Protein 2F68 (pdb70)

Sequence (300 aa):
HGSARDISSTNVTDLTVSPSKIEDGGKTTVKMTFDDKNGKIQNGDMIKVAWPTSGTVKIEGYSKTVPLTVKGEQVGQAVITPDGATITFNDKVEKLSDVSGFAEFEVQGRNLTQTNTSDDKVATITSGNKSTNVTVHKSSSVFYYKTGDMLPEDTTHVRWFLNINNEKSYVSKDITIKDQIQGGQQLDLSTLNINVTGTHSNYYSGQSAITDFEKAFPGSKITVDNTKNTIDVTIPQGYGSYNSFSINYKTKITNEQQKEFVNNSQAWYQEHGKEEVNGKSFNHTVHNINANAGIEGTVK

Foldseek 3Di:
DPAAAECQQQWWDDKDKPPQEEEAFGKIKIKIKTWQPRHQDAARYKWKKFKDCDDQKHKFFAFDKAFADDPNDTFWIWGIGGGIIMIHGHHVSNLFDGKIKMKMWMMTMHGPVQDDPVVSQWMWMDIRPDIDIHGYHGDPDDQWAKEWEADSHDQQKIKIKTKHGVVQFQFPFKKKKKKFWDPQWFWDQQFKKKAKDFPPGDTAHGPCRQVVVCVVQPPWHFDADRVRRMTITIHGSVRSHRMIMMIMTMIGGPHLPDFKTKMKMFIFTDGVVGDTGDGDIHIYIYTHIDIHMYMDGDSD

B-factor: mean 28.26, std 7.29, range [15.04, 54.8]

Secondary structure (DSSP, 8-state):
--SPEE-HHHHEEEEEEESSEE-TTEEEEEEEEEESSSS---TTEEEEEB---SSSEEEEE--EEEEEEETTEEEEEEEEETTEEEEEE-GGGTT-EEEEEEEEEEEEEEESS----SSTTEEEEEETTEEEEEEE------S-EEE----SS-SSEEEEEEEE-TT---BSS-EEEEEEE-TTEEE-GGG--EEEEETT-EEE-STTHHHHHHHHSTT-EEEEETTTTEEEEEE-HHHHTTEEEEEEEEEEES-TT-SEEEEEEEEEE-BBTBPPEEEEE--EEEEPPPEEEEEEEE--

Structure (mmCIF, N/CA/C/O backbone):
data_2F68
#
_entry.id   2F68
#
_cell.length_a   41.982
_cell.length_b   106.427
_cell.length_c   44.083
_cell.angle_alpha   90.00
_cell.angle_beta   116.44
_cell.angle_gamma   90.00
#
_symmetry.space_group_name_H-M   'P 1 21 1'
#
loop_
_entity.id
_entity.type
_entity.pdbx_description
1 polymer 'Collagen adhesin'
2 water water
#
loop_
_atom_site.group_PDB
_atom_site.id
_atom_site.type_symbol
_atom_site.label_atom_id
_atom_site.label_alt_id
_atom_site.label_comp_id
_atom_site.label_asym_id
_atom_site.label_entity_id
_atom_site.label_seq_id
_atom_site.pdbx_PDB_ins_code
_atom_site.Cartn_x
_atom_site.Cartn_y
_atom_site.Cartn_z
_atom_site.occupancy
_atom_site.B_iso_or_equiv
_atom_site.auth_seq_id
_atom_site.auth_comp_id
_atom_site.auth_asym_id
_atom_site.auth_atom_id
_atom_site.pdbx_PDB_model_num
ATOM 1 N N . HIS A 1 6 ? 11.667 14.561 23.138 1.00 49.79 27 HIS X N 1
ATOM 2 C CA . HIS A 1 6 ? 12.987 14.998 23.675 1.00 49.60 27 HIS X CA 1
ATOM 3 C C . HIS A 1 6 ? 12.822 15.682 25.033 1.00 48.68 27 HIS X C 1
ATOM 4 O O . HIS A 1 6 ? 12.972 15.046 26.078 1.00 49.10 27 HIS X O 1
ATOM 11 N N . GLY A 1 7 ? 12.513 16.978 25.005 1.00 48.12 28 GLY X N 1
ATOM 12 C CA . GLY A 1 7 ? 12.366 17.779 26.218 1.00 46.07 28 GLY X CA 1
ATOM 13 C C . GLY A 1 7 ? 13.691 18.309 26.729 1.00 45.00 28 GLY X C 1
ATOM 14 O O . GLY A 1 7 ? 14.438 18.955 25.991 1.00 45.09 28 GLY X O 1
ATOM 15 N N . SER A 1 8 ? 13.974 18.038 28.001 1.00 42.77 29 SER X N 1
ATOM 16 C CA . SER A 1 8 ? 15.228 18.449 28.628 1.00 41.78 29 SER X CA 1
ATOM 17 C C . SER A 1 8 ? 16.309 17.390 28.442 1.00 40.28 29 SER X C 1
ATOM 18 O O . SER A 1 8 ? 16.024 16.190 28.450 1.00 39.71 29 SER X O 1
ATOM 21 N N . ALA A 1 9 ? 17.547 17.847 28.276 1.00 38.36 30 ALA X N 1
ATOM 22 C CA . ALA A 1 9 ? 18.689 16.958 28.085 1.00 37.09 30 ALA X CA 1
ATOM 23 C C . ALA A 1 9 ? 19.095 16.282 29.391 1.00 35.37 30 ALA X C 1
ATOM 24 O O . ALA A 1 9 ? 19.249 16.941 30.423 1.00 35.61 30 ALA X O 1
ATOM 26 N N . ARG A 1 10 ? 19.262 14.963 29.334 1.00 33.24 31 ARG X N 1
ATOM 27 C CA . ARG A 1 10 ? 19.619 14.167 30.505 1.00 31.32 31 ARG X CA 1
ATOM 28 C C . ARG A 1 10 ? 21.134 13.998 30.611 1.00 29.61 31 ARG X C 1
ATOM 29 O O . ARG A 1 10 ? 21.767 13.425 29.721 1.00 28.64 31 ARG X O 1
ATOM 37 N N . ASP A 1 11 ? 21.704 14.508 31.700 1.00 27.48 32 ASP X N 1
ATOM 38 C CA . ASP A 1 11 ? 23.135 14.383 31.959 1.00 25.88 32 ASP X CA 1
ATOM 39 C C . ASP A 1 11 ? 23.443 12.973 32.459 1.00 25.29 32 ASP X C 1
ATOM 40 O O . ASP A 1 11 ? 23.080 12.605 33.581 1.00 25.30 32 ASP X O 1
ATOM 45 N N . ILE A 1 12 ? 24.106 12.191 31.612 1.00 23.34 33 ILE X N 1
ATOM 46 C CA . ILE A 1 12 ? 24.399 10.786 31.903 1.00 22.64 33 ILE X CA 1
ATOM 47 C C . ILE A 1 12 ? 25.889 10.530 32.162 1.00 22.64 33 ILE X C 1
ATOM 48 O O . ILE A 1 12 ? 26.351 9.387 32.107 1.00 20.76 33 ILE X O 1
ATOM 53 N N . SER A 1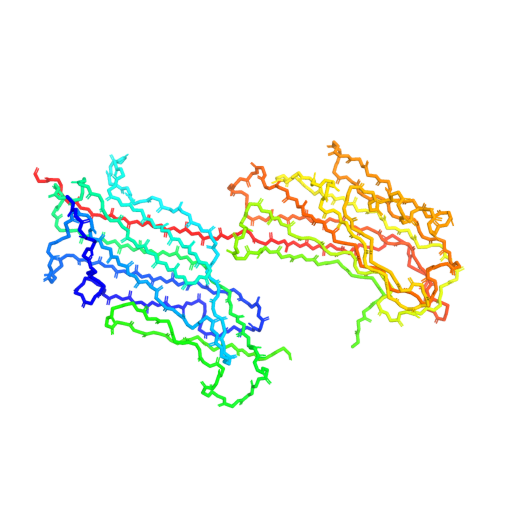 13 ? 26.628 11.600 32.453 1.00 23.08 34 SER X N 1
ATOM 54 C CA . SER A 1 13 ? 28.074 11.525 32.671 1.00 23.67 34 SER X CA 1
ATOM 55 C C . SER A 1 13 ? 28.452 10.745 33.931 1.00 24.00 34 SER X C 1
ATOM 56 O O . SER A 1 13 ? 29.428 9.996 33.932 1.00 22.47 34 SER X O 1
ATOM 59 N N . SER A 1 14 ? 27.674 10.924 34.997 1.00 24.42 35 SER X N 1
ATOM 60 C CA . SER A 1 14 ? 27.933 10.254 36.273 1.00 25.72 35 SER X CA 1
ATOM 61 C C . SER A 1 14 ? 27.662 8.750 36.216 1.00 26.08 35 SER X C 1
ATOM 62 O O . SER A 1 14 ? 28.239 7.981 36.988 1.00 26.77 35 SER X O 1
ATOM 65 N N . THR A 1 15 ? 26.790 8.340 35.298 1.00 25.51 36 THR X N 1
ATOM 66 C CA . THR A 1 15 ? 26.375 6.941 35.186 1.00 25.53 36 THR X CA 1
ATOM 67 C C . THR A 1 15 ? 27.119 6.163 34.099 1.00 23.86 36 THR X C 1
ATOM 68 O O . THR A 1 15 ? 27.472 5.000 34.301 1.00 24.31 36 THR X O 1
ATOM 72 N N . ASN A 1 16 ? 27.364 6.806 32.958 1.00 22.25 37 ASN X N 1
ATOM 73 C CA . ASN A 1 16 ? 27.866 6.103 31.772 1.00 20.82 37 ASN X CA 1
ATOM 74 C C . ASN A 1 16 ? 29.371 6.189 31.490 1.00 20.31 37 ASN X C 1
ATOM 75 O O . ASN A 1 16 ? 29.929 5.292 30.853 1.00 20.74 37 ASN X O 1
ATOM 80 N N . VAL A 1 17 ? 30.020 7.257 31.957 1.00 19.10 38 VAL X N 1
ATOM 81 C CA . VAL A 1 17 ? 31.464 7.442 31.754 1.00 18.58 38 VAL X CA 1
ATOM 82 C C . VAL A 1 17 ? 32.264 6.399 32.535 1.00 19.14 38 VAL X C 1
ATOM 83 O O . VAL A 1 17 ? 32.041 6.198 33.731 1.00 18.20 38 VAL X O 1
ATOM 87 N N . THR A 1 18 ? 33.193 5.743 31.843 1.00 19.71 39 THR X N 1
ATOM 88 C CA . THR A 1 18 ? 33.978 4.653 32.424 1.00 19.51 39 THR X CA 1
ATOM 89 C C . THR A 1 18 ? 35.451 4.998 32.643 1.00 21.07 39 THR X C 1
ATOM 90 O O . THR A 1 18 ? 36.067 4.511 33.594 1.00 22.01 39 THR X O 1
ATOM 94 N N . ASP A 1 19 ? 36.011 5.828 31.763 1.00 20.76 40 ASP X N 1
ATOM 95 C CA . ASP A 1 19 ? 37.415 6.231 31.863 1.00 21.21 40 ASP X CA 1
ATOM 96 C C . ASP A 1 19 ? 37.667 7.612 31.261 1.00 20.18 40 ASP X C 1
ATOM 97 O O . ASP A 1 19 ? 37.110 7.960 30.217 1.00 18.12 40 ASP X O 1
ATOM 102 N N . LEU A 1 20 ? 38.512 8.387 31.937 1.00 19.47 41 LEU X N 1
ATOM 103 C CA . LEU A 1 20 ? 38.933 9.700 31.460 1.00 20.15 41 LEU X CA 1
ATOM 104 C C . LEU A 1 20 ? 40.442 9.859 31.638 1.00 21.71 41 LEU X C 1
ATOM 105 O O . LEU A 1 20 ? 40.945 9.893 32.765 1.00 21.79 41 LEU X O 1
ATOM 110 N N . THR A 1 21 ? 41.157 9.944 30.518 1.00 22.58 42 THR X N 1
ATOM 111 C CA . THR A 1 21 ? 42.618 10.049 30.526 1.00 22.77 42 THR X CA 1
ATOM 112 C C . THR A 1 21 ? 43.114 11.221 29.685 1.00 23.67 42 THR X C 1
ATOM 113 O O . THR A 1 21 ? 42.579 11.494 28.608 1.00 21.24 42 THR X O 1
ATOM 117 N N . VAL A 1 22 ? 44.136 11.909 30.189 1.00 24.53 43 VAL X N 1
ATOM 118 C CA . VAL A 1 22 ? 44.787 12.990 29.449 1.00 25.96 43 VAL X CA 1
ATOM 119 C C . VAL A 1 22 ? 46.278 12.696 29.289 1.00 27.59 43 VAL X C 1
ATOM 120 O O . VAL A 1 22 ? 47.005 12.555 30.276 1.00 28.61 43 VAL X O 1
ATOM 124 N N . SER A 1 23 ? 46.718 12.597 28.037 1.00 28.74 44 SER X N 1
ATOM 125 C CA . SER A 1 23 ? 48.118 12.336 27.715 1.00 29.09 44 SER X CA 1
ATOM 126 C C . SER A 1 23 ? 48.628 13.329 26.668 1.00 28.03 44 SER X C 1
ATOM 127 O O . SER A 1 23 ? 47.974 13.532 25.641 1.00 28.08 44 SER X O 1
ATOM 130 N N . PRO A 1 24 ? 49.795 13.956 26.921 1.00 26.79 45 PRO X N 1
ATOM 131 C CA . PRO A 1 24 ? 50.646 13.800 28.108 1.00 27.06 45 PRO X CA 1
ATOM 132 C C . PRO A 1 24 ? 50.107 14.525 29.344 1.00 27.60 45 PRO X C 1
ATOM 133 O O . PRO A 1 24 ? 49.340 15.483 29.219 1.00 27.31 45 PRO X O 1
ATOM 137 N N . SER A 1 25 ? 50.517 14.060 30.522 1.00 27.65 46 SER X N 1
ATOM 138 C CA . SER A 1 25 ? 50.066 14.627 31.793 1.00 29.96 46 SER X CA 1
ATOM 139 C C . SER A 1 25 ? 50.881 15.848 32.222 1.00 29.85 46 SER X C 1
ATOM 140 O O . SER A 1 25 ? 50.458 16.604 33.100 1.00 30.33 46 SER X O 1
ATOM 143 N N . LYS A 1 26 ? 52.044 16.034 31.601 1.00 29.62 47 LYS X N 1
ATOM 144 C CA . LYS A 1 26 ? 52.914 17.173 31.895 1.00 29.88 47 LYS X CA 1
ATOM 145 C C . LYS A 1 26 ? 53.189 17.994 30.637 1.00 28.06 47 LYS X C 1
ATOM 146 O O . LYS A 1 26 ? 53.795 17.502 29.681 1.00 26.23 47 LYS X O 1
ATOM 152 N N . ILE A 1 27 ? 52.729 19.244 30.645 1.00 26.48 48 ILE X N 1
ATOM 153 C CA . ILE A 1 27 ? 52.879 20.148 29.499 1.00 24.51 48 ILE X CA 1
ATOM 154 C C . ILE A 1 27 ? 53.427 21.518 29.905 1.00 25.15 48 ILE X C 1
ATOM 155 O O . ILE A 1 27 ? 53.348 21.908 31.072 1.00 25.36 48 ILE X O 1
ATOM 160 N N . GLU A 1 28 ? 53.984 22.235 28.931 1.00 25.32 49 GLU X N 1
ATOM 161 C CA . GLU A 1 28 ? 54.488 23.592 29.143 1.00 27.35 49 GLU X CA 1
ATOM 162 C C . GLU A 1 28 ? 53.359 24.615 28.992 1.00 27.55 49 GLU X C 1
ATOM 163 O O . GLU A 1 28 ? 52.233 24.254 28.638 1.00 26.92 49 GLU X O 1
ATOM 169 N N . ASP A 1 29 ? 53.664 25.883 29.267 1.00 28.32 50 ASP X N 1
ATOM 170 C CA . ASP A 1 29 ? 52.691 26.969 29.130 1.00 28.21 50 ASP X CA 1
ATOM 171 C C . ASP A 1 29 ? 52.336 27.196 27.661 1.00 27.70 50 ASP X C 1
ATOM 172 O O . ASP A 1 29 ? 53.206 27.496 26.840 1.00 26.47 50 ASP X O 1
ATOM 177 N N . GLY A 1 30 ? 51.053 27.043 27.344 1.00 25.83 51 GLY X N 1
ATOM 178 C CA . GLY A 1 30 ? 50.572 27.142 25.967 1.00 25.40 51 GLY X CA 1
ATOM 179 C C . GLY A 1 30 ? 50.777 25.856 25.186 1.00 24.88 51 GLY X C 1
ATOM 180 O O . GLY A 1 30 ? 50.750 25.861 23.953 1.00 23.66 51 GLY X O 1
ATOM 181 N N . GLY A 1 31 ? 50.980 24.756 25.908 1.00 25.46 52 GLY X N 1
ATOM 182 C CA . GLY A 1 31 ? 51.210 23.447 25.300 1.00 25.41 52 GLY X CA 1
ATOM 183 C C . GLY A 1 31 ? 49.928 22.697 24.994 1.00 25.29 52 GLY X C 1
ATOM 184 O O . GLY A 1 31 ? 48.868 23.006 25.545 1.00 25.03 52 GLY X O 1
ATOM 185 N N . LYS A 1 32 ? 50.033 21.704 24.114 1.00 25.16 53 LYS X N 1
ATOM 186 C CA . LYS A 1 32 ? 48.884 20.904 23.694 1.00 26.70 53 LYS X CA 1
ATOM 187 C C . LYS A 1 32 ? 48.895 19.518 24.333 1.00 25.99 53 LYS X C 1
ATOM 188 O O . LYS A 1 32 ? 49.949 18.889 24.456 1.00 24.39 53 LYS X O 1
ATOM 194 N N . THR A 1 33 ? 47.714 19.055 24.737 1.00 25.37 54 THR X N 1
ATOM 195 C CA . THR A 1 33 ? 47.544 17.710 25.293 1.00 23.74 54 THR X CA 1
ATOM 196 C C . THR A 1 33 ? 46.189 17.109 24.901 1.00 23.11 54 THR X C 1
ATOM 197 O O . THR A 1 33 ? 45.212 17.835 24.701 1.00 23.26 54 THR X O 1
ATOM 201 N N . THR A 1 34 ? 46.145 15.783 24.791 1.00 22.58 55 THR X N 1
ATOM 202 C CA . THR A 1 34 ? 44.964 15.081 24.287 1.00 22.77 55 THR X CA 1
ATOM 203 C C . THR A 1 34 ? 44.134 14.463 25.415 1.00 21.91 55 THR X C 1
ATOM 204 O O . THR A 1 34 ? 44.664 13.750 26.269 1.00 22.57 55 THR X O 1
ATOM 208 N N . VAL A 1 35 ? 42.832 14.745 25.399 1.00 21.07 56 VAL X N 1
ATOM 209 C CA . VAL A 1 35 ? 41.891 14.218 26.389 1.00 21.15 56 VAL X CA 1
ATOM 210 C C . VAL A 1 35 ? 41.026 13.125 25.758 1.00 20.63 56 VAL X C 1
ATOM 211 O O . VAL A 1 35 ? 40.464 13.317 24.677 1.00 21.75 56 VAL X O 1
ATOM 215 N N . LYS A 1 36 ? 40.927 11.984 26.438 1.00 21.24 57 LYS X N 1
ATOM 216 C CA . LYS A 1 36 ? 40.107 10.869 25.969 1.00 21.40 57 LYS X CA 1
ATOM 217 C C . LYS A 1 36 ? 39.054 10.478 27.005 1.00 21.30 57 LYS X C 1
ATOM 218 O O . LYS A 1 36 ? 39.374 10.236 28.170 1.00 19.56 57 LYS X O 1
ATOM 224 N N . MET A 1 37 ? 37.799 10.422 26.562 1.00 20.46 58 MET X N 1
ATOM 225 C CA . MET A 1 37 ? 36.672 10.056 27.416 1.00 20.88 58 MET X CA 1
ATOM 226 C C . MET A 1 37 ? 35.953 8.845 26.825 1.00 20.44 58 MET X C 1
ATOM 227 O O . MET A 1 37 ? 35.516 8.883 25.675 1.00 19.62 58 MET X O 1
ATOM 232 N N . THR A 1 38 ? 35.828 7.781 27.616 1.00 21.28 59 THR X N 1
ATOM 233 C CA . THR A 1 38 ? 35.145 6.562 27.174 1.00 22.11 59 THR X CA 1
ATOM 234 C C . THR A 1 38 ? 33.842 6.331 27.941 1.00 21.44 59 THR X C 1
ATOM 235 O O . THR A 1 38 ? 33.709 6.748 29.095 1.00 20.53 59 THR X O 1
ATOM 239 N N . PHE A 1 39 ? 32.890 5.661 27.293 1.00 20.43 60 PHE X N 1
ATOM 240 C CA . PHE A 1 39 ? 31.576 5.398 27.883 1.00 20.49 60 PHE X CA 1
ATOM 241 C C . PHE A 1 39 ? 30.966 4.076 27.410 1.00 20.00 60 PHE X C 1
ATOM 242 O O . PHE A 1 39 ? 31.286 3.590 26.324 1.00 19.21 60 PHE X O 1
ATOM 250 N N . ASP A 1 40 ? 30.094 3.506 28.241 1.00 20.40 61 ASP X N 1
ATOM 251 C CA . ASP A 1 40 ? 29.266 2.356 27.859 1.00 21.42 61 ASP X CA 1
ATOM 252 C C . ASP A 1 40 ? 27.894 2.405 28.540 1.00 21.55 61 ASP X C 1
ATOM 253 O O . ASP A 1 40 ? 27.679 3.208 29.452 1.00 21.82 61 ASP X O 1
ATOM 258 N N . ASP A 1 41 ? 26.972 1.551 28.095 1.00 21.49 62 ASP X N 1
ATOM 259 C CA . ASP A 1 41 ? 25.619 1.517 28.659 1.00 22.51 62 ASP X CA 1
ATOM 260 C C . ASP A 1 41 ? 25.421 0.407 29.702 1.00 22.80 62 ASP X C 1
ATOM 261 O O . ASP A 1 41 ? 24.324 -0.146 29.839 1.00 21.97 62 ASP X O 1
ATOM 266 N N . LYS A 1 42 ? 26.488 0.099 30.438 1.00 23.86 63 LYS X N 1
ATOM 267 C CA . LYS A 1 42 ? 26.464 -0.941 31.468 1.00 24.67 63 LYS X CA 1
ATOM 268 C C . LYS A 1 42 ? 25.577 -0.553 32.654 1.00 23.64 63 LYS X C 1
ATOM 269 O O . LYS A 1 42 ? 24.800 -1.373 33.149 1.00 22.79 63 LYS X O 1
ATOM 275 N N . ASN A 1 43 ? 25.697 0.697 33.097 1.00 23.03 64 ASN X N 1
ATOM 276 C CA . ASN A 1 43 ? 24.944 1.193 34.248 1.00 24.11 64 ASN X CA 1
ATOM 277 C C . ASN A 1 43 ? 23.567 1.759 33.890 1.00 24.07 64 ASN X C 1
ATOM 278 O O . ASN A 1 43 ? 22.714 1.924 34.766 1.00 23.32 64 ASN X O 1
ATOM 283 N N . GLY A 1 44 ? 23.356 2.050 32.607 1.00 24.03 65 GLY X N 1
ATOM 284 C CA . GLY A 1 44 ? 22.083 2.589 32.132 1.00 23.41 65 GLY X CA 1
ATOM 285 C C . GLY A 1 44 ? 22.019 2.746 30.625 1.00 24.59 65 GLY X C 1
ATOM 286 O O . GLY A 1 44 ? 22.998 3.151 29.994 1.00 24.27 65 GLY X O 1
ATOM 287 N N . LYS A 1 45 ? 20.857 2.429 30.055 1.00 24.04 66 LYS X N 1
ATOM 288 C CA . LYS A 1 45 ? 20.630 2.517 28.612 1.00 24.58 66 LYS X CA 1
ATOM 289 C C . LYS A 1 45 ? 20.680 3.965 28.123 1.00 24.27 66 LYS X C 1
ATOM 290 O O . LYS A 1 45 ? 20.030 4.846 28.692 1.00 24.90 66 LYS X O 1
ATOM 296 N N . ILE A 1 46 ? 21.461 4.196 27.070 1.00 24.26 67 ILE X N 1
ATOM 297 C CA . ILE A 1 46 ? 21.606 5.524 26.474 1.00 24.46 67 ILE X CA 1
ATOM 298 C C . ILE A 1 46 ? 20.373 5.858 25.631 1.00 26.01 67 ILE X C 1
ATOM 299 O O . ILE A 1 46 ? 20.007 5.109 24.721 1.00 24.14 67 ILE X O 1
ATOM 304 N N . GLN A 1 47 ? 19.742 6.986 25.950 1.00 26.87 68 GLN X N 1
ATOM 305 C CA . GLN A 1 47 ? 18.495 7.399 25.307 1.00 29.41 68 GLN X CA 1
ATOM 306 C C . GLN A 1 47 ? 18.679 8.632 24.420 1.00 28.13 68 GLN X C 1
ATOM 307 O O . GLN A 1 47 ? 19.771 9.203 24.349 1.00 26.99 68 GLN X O 1
ATOM 313 N N . ASN A 1 48 ? 17.601 9.028 23.744 1.00 27.74 69 ASN X N 1
ATOM 314 C CA . ASN A 1 48 ? 17.580 10.233 22.920 1.00 28.36 69 ASN X CA 1
ATOM 315 C C . ASN A 1 48 ? 17.616 11.496 23.777 1.00 27.66 69 ASN X C 1
ATOM 316 O O . ASN A 1 48 ? 16.797 11.666 24.684 1.00 27.43 69 ASN X O 1
ATOM 321 N N . GLY A 1 49 ? 18.573 12.372 23.484 1.00 28.18 70 GLY X N 1
ATOM 322 C CA . GLY A 1 49 ? 18.727 13.629 24.212 1.00 27.37 70 GLY X CA 1
ATOM 323 C C . GLY A 1 49 ? 19.722 13.568 25.355 1.00 27.88 70 GLY X C 1
ATOM 324 O O . GLY A 1 49 ? 19.974 14.578 26.016 1.00 28.04 70 GLY X O 1
ATOM 325 N N . ASP A 1 50 ? 20.284 12.384 25.589 1.00 25.70 71 ASP X N 1
ATOM 326 C CA . ASP A 1 50 ? 21.280 12.182 26.640 1.00 24.51 71 ASP X CA 1
ATOM 327 C C . ASP A 1 50 ? 22.598 12.864 26.289 1.00 23.29 71 ASP X C 1
ATOM 328 O O . ASP A 1 50 ? 23.043 12.814 25.139 1.00 23.28 71 ASP X O 1
ATOM 333 N N . MET A 1 51 ? 23.215 13.502 27.281 1.00 23.78 72 MET X N 1
ATOM 334 C CA . MET A 1 51 ? 24.479 14.208 27.069 1.00 25.60 72 MET X CA 1
ATOM 335 C C . MET A 1 51 ? 25.562 13.880 28.097 1.00 23.56 72 MET X C 1
ATOM 336 O O . MET A 1 51 ? 25.284 13.732 29.289 1.00 22.10 72 MET X O 1
ATOM 341 N N . ILE A 1 52 ? 26.795 13.769 27.607 1.00 22.49 73 ILE X N 1
ATOM 342 C CA . ILE A 1 52 ? 27.970 13.546 28.445 1.00 20.37 73 ILE X CA 1
ATOM 343 C C . ILE A 1 52 ? 28.851 14.796 28.411 1.00 20.97 73 ILE X C 1
ATOM 344 O O . ILE A 1 52 ? 29.263 15.244 27.338 1.00 20.55 73 ILE X O 1
ATOM 349 N N . LYS A 1 53 ? 29.133 15.350 29.587 1.00 21.14 74 LYS X N 1
ATOM 350 C CA . LYS A 1 53 ? 29.915 16.582 29.698 1.00 22.12 74 LYS X CA 1
ATOM 351 C C . LYS A 1 53 ? 31.336 16.347 30.203 1.00 21.55 74 LYS X C 1
ATOM 352 O O . LYS A 1 53 ? 31.557 15.569 31.135 1.00 20.64 74 LYS X O 1
ATOM 358 N N . VAL A 1 54 ? 32.291 17.027 29.572 1.00 20.47 75 VAL X N 1
ATOM 359 C CA . VAL A 1 54 ? 33.687 17.019 30.005 1.00 20.21 75 VAL X CA 1
ATOM 360 C C . VAL A 1 54 ? 34.069 18.436 30.436 1.00 20.65 75 VAL X C 1
ATOM 361 O O . VAL A 1 54 ? 34.112 19.356 29.614 1.00 20.01 75 VAL X O 1
ATOM 365 N N . ALA A 1 55 ? 34.335 18.601 31.730 1.00 19.15 76 ALA X N 1
ATOM 366 C CA . ALA A 1 55 ? 34.591 19.918 32.315 1.00 20.37 76 ALA X CA 1
ATOM 367 C C . ALA A 1 55 ? 36.045 20.115 32.742 1.00 19.66 76 ALA X C 1
ATOM 368 O O . ALA A 1 55 ? 36.734 19.158 33.102 1.00 18.79 76 ALA X O 1
ATOM 370 N N . TRP A 1 56 ? 36.492 21.369 32.699 1.00 20.18 77 TRP X N 1
ATOM 371 C CA . TRP A 1 56 ? 37.853 21.752 33.080 1.00 20.10 77 TRP X CA 1
ATOM 372 C C . TRP A 1 56 ? 37.896 23.210 33.558 1.00 20.97 77 TRP X C 1
ATOM 373 O O . TRP A 1 56 ? 36.997 23.988 33.229 1.00 21.13 77 TRP X O 1
ATOM 384 N N . PRO A 1 57 ? 38.934 23.584 34.341 1.00 21.17 78 PRO X N 1
ATOM 385 C CA . PRO A 1 57 ? 39.069 24.973 34.796 1.00 20.65 78 PRO X CA 1
ATOM 386 C C . PRO A 1 57 ? 39.232 25.964 33.641 1.00 21.21 78 PRO X C 1
ATOM 387 O O . PRO A 1 57 ? 40.048 25.746 32.741 1.00 18.45 78 PRO X O 1
ATOM 391 N N . THR A 1 58 ? 38.445 27.036 33.679 1.00 20.42 79 THR X N 1
ATOM 392 C CA . THR A 1 58 ? 38.463 28.065 32.637 1.00 22.91 79 THR X CA 1
ATOM 393 C C . THR A 1 58 ? 39.093 29.368 33.133 1.00 23.19 79 THR X C 1
ATOM 394 O O . THR A 1 58 ? 39.437 30.243 32.335 1.00 22.97 79 THR X O 1
ATOM 398 N N . SER A 1 59 ? 39.237 29.486 34.452 1.00 23.01 80 SER X N 1
ATOM 399 C CA . SER A 1 59 ? 39.815 30.675 35.080 1.00 22.60 80 SER X CA 1
ATOM 400 C C . SER A 1 59 ? 40.481 30.342 36.415 1.00 21.95 80 SER X C 1
ATOM 401 O O . SER A 1 59 ? 40.190 29.310 37.025 1.00 20.42 80 SER X O 1
ATOM 404 N N . GLY A 1 60 ? 41.375 31.224 36.858 1.00 21.37 81 GLY X N 1
ATOM 405 C CA . GLY A 1 60 ? 42.078 31.055 38.128 1.00 22.44 81 GLY X CA 1
ATOM 406 C C . GLY A 1 60 ? 43.584 31.026 37.960 1.00 22.28 81 GLY X C 1
ATOM 407 O O . GLY A 1 60 ? 44.174 31.961 37.415 1.00 22.82 81 GLY X O 1
ATOM 408 N N . THR A 1 61 ? 44.202 29.948 38.436 1.00 22.26 82 THR X N 1
ATOM 409 C CA . THR A 1 61 ? 45.648 29.756 38.313 1.00 22.62 82 THR X CA 1
ATOM 410 C C . THR A 1 61 ? 46.002 29.050 37.006 1.00 24.04 82 THR X C 1
ATOM 411 O O . THR A 1 61 ? 46.998 29.384 36.361 1.00 22.41 82 THR X O 1
ATOM 415 N N . VAL A 1 62 ? 45.178 28.075 36.626 1.00 22.65 83 VAL X N 1
ATOM 416 C CA . VAL A 1 62 ? 45.355 27.335 35.376 1.00 23.76 83 VAL X CA 1
ATOM 417 C C . VAL A 1 62 ? 44.116 27.414 34.485 1.00 23.53 83 VAL X C 1
ATOM 418 O O . VAL A 1 62 ? 42.984 27.424 34.977 1.00 23.02 83 VAL X O 1
ATOM 422 N N . LYS A 1 63 ? 44.344 27.469 33.175 1.00 24.11 84 LYS X N 1
ATOM 423 C CA . LYS A 1 63 ? 43.266 27.566 32.196 1.00 25.11 84 LYS X CA 1
ATOM 424 C C . LYS A 1 63 ? 43.406 26.499 31.113 1.00 23.84 84 LYS X C 1
ATOM 425 O O . LYS A 1 63 ? 44.458 26.374 30.481 1.00 23.92 84 LYS X O 1
ATOM 431 N N . ILE A 1 64 ? 42.338 25.731 30.914 1.00 21.89 85 ILE X N 1
ATOM 432 C CA . ILE A 1 64 ? 42.283 24.725 29.856 1.00 21.32 85 ILE X CA 1
ATOM 433 C C . ILE A 1 64 ? 41.330 25.193 28.757 1.00 21.41 85 ILE X C 1
ATOM 434 O O . ILE A 1 64 ? 40.179 25.542 29.028 1.00 19.33 85 ILE X O 1
ATOM 439 N N . GLU A 1 65 ? 41.826 25.209 27.523 1.00 22.86 86 GLU X N 1
ATOM 440 C CA . GLU A 1 65 ? 41.046 25.669 26.378 1.00 23.43 86 GLU X CA 1
ATOM 441 C C . GLU A 1 65 ? 40.899 24.568 25.331 1.00 23.18 86 GLU X C 1
ATOM 442 O O . GLU A 1 65 ? 41.880 24.152 24.709 1.00 22.11 86 GLU X O 1
ATOM 448 N N . GLY A 1 66 ? 39.668 24.098 25.150 1.00 21.67 87 GLY X N 1
ATOM 449 C CA . GLY A 1 66 ? 39.369 23.057 24.171 1.00 21.74 87 GLY X CA 1
ATOM 450 C C . GLY A 1 66 ? 39.278 23.609 22.764 1.00 21.62 87 GLY X C 1
ATOM 451 O O . GLY A 1 66 ? 38.499 24.526 22.500 1.00 21.26 87 GLY X O 1
ATOM 452 N N . TYR A 1 67 ? 40.079 23.049 21.860 1.00 22.53 88 TYR X N 1
ATOM 453 C CA . TYR A 1 67 ? 40.074 23.463 20.458 1.00 23.29 88 TYR X CA 1
ATOM 454 C C . TYR A 1 67 ? 38.748 23.105 19.790 1.00 24.37 88 TYR X C 1
ATOM 455 O O . TYR A 1 67 ? 38.316 21.949 19.828 1.00 24.35 88 TYR X O 1
ATOM 464 N N . SER A 1 68 ? 38.113 24.109 19.188 1.00 25.54 89 SER X N 1
ATOM 465 C CA . SER A 1 68 ? 36.766 23.980 18.625 1.00 26.09 89 SER X CA 1
ATOM 466 C C . SER A 1 68 ? 36.672 22.942 17.506 1.00 26.24 89 SER X C 1
ATOM 467 O O . SER A 1 68 ? 37.183 23.154 16.405 1.00 25.84 89 SER X O 1
ATOM 470 N N . LYS A 1 69 ? 36.019 21.821 17.805 1.00 25.87 90 LYS X N 1
ATOM 471 C CA . LYS A 1 69 ? 35.829 20.737 16.840 1.00 25.84 90 LYS X CA 1
ATOM 472 C C . LYS A 1 69 ? 34.453 20.087 16.973 1.00 25.78 90 LYS X C 1
ATOM 473 O O . LYS A 1 69 ? 33.889 20.020 18.068 1.00 23.24 90 LYS X O 1
ATOM 479 N N . THR A 1 70 ? 33.924 19.612 15.847 1.00 25.32 91 THR X N 1
ATOM 480 C CA . THR A 1 70 ? 32.650 18.897 15.817 1.00 26.87 91 THR X CA 1
ATOM 481 C C . THR A 1 70 ? 32.821 17.557 15.098 1.00 27.66 91 THR X C 1
ATOM 482 O O . THR A 1 70 ? 32.959 17.510 13.872 1.00 26.14 91 THR X O 1
ATOM 486 N N . VAL A 1 71 ? 32.821 16.474 15.874 1.00 27.45 92 VAL X N 1
ATOM 487 C CA . VAL A 1 71 ? 33.041 15.127 15.343 1.00 28.88 92 VAL X CA 1
ATOM 488 C C . VAL A 1 71 ? 31.797 14.253 15.541 1.00 28.93 92 VAL X C 1
ATOM 489 O O . VAL A 1 71 ? 31.336 14.081 16.670 1.00 27.93 92 VAL X O 1
ATOM 493 N N . PRO A 1 72 ? 31.248 13.703 14.440 1.00 30.09 93 PRO X N 1
ATOM 494 C CA . PRO A 1 72 ? 30.055 12.859 14.528 1.00 29.40 93 PRO X CA 1
ATOM 495 C C . PRO A 1 72 ? 30.338 11.452 15.062 1.00 28.97 93 PRO X C 1
ATOM 496 O O . PRO A 1 72 ? 31.423 10.907 14.842 1.00 26.99 93 PRO X O 1
ATOM 500 N N . LEU A 1 73 ? 29.358 10.888 15.764 1.00 29.66 94 LEU X N 1
ATOM 501 C CA . LEU A 1 73 ? 29.421 9.513 16.252 1.00 30.53 94 LEU X CA 1
ATOM 502 C C . LEU A 1 73 ? 28.594 8.629 15.323 1.00 31.08 94 LEU X C 1
ATOM 503 O O . LEU A 1 73 ? 27.372 8.772 15.247 1.00 29.30 94 LEU X O 1
ATOM 508 N N . THR A 1 74 ? 29.263 7.722 14.613 1.00 33.12 95 THR X N 1
ATOM 509 C CA . THR A 1 74 ? 28.613 6.937 13.559 1.00 35.77 95 THR X CA 1
ATOM 510 C C . THR A 1 74 ? 28.660 5.425 13.779 1.00 36.86 95 THR X C 1
ATOM 511 O O . THR A 1 74 ? 29.686 4.875 14.188 1.00 36.63 95 THR X O 1
ATOM 515 N N . VAL A 1 75 ? 27.532 4.770 13.506 1.00 38.69 96 VAL X N 1
ATOM 516 C CA . VAL A 1 75 ? 27.436 3.310 13.502 1.00 41.14 96 VAL X CA 1
ATOM 517 C C . VAL A 1 75 ? 26.870 2.853 12.157 1.00 42.33 96 VAL X C 1
ATOM 518 O O . VAL A 1 75 ? 25.725 3.171 11.818 1.00 41.40 96 VAL X O 1
ATOM 522 N N . LYS A 1 76 ? 27.687 2.117 11.402 1.00 44.39 97 LYS X N 1
ATOM 523 C CA . LYS A 1 76 ? 27.327 1.597 10.074 1.00 46.53 97 LYS X CA 1
ATOM 524 C C . LYS A 1 76 ? 26.805 2.691 9.126 1.00 46.87 97 LYS X C 1
ATOM 525 O O . LYS A 1 76 ? 25.789 2.516 8.447 1.00 47.48 97 LYS X O 1
ATOM 531 N N . GLY A 1 77 ? 27.510 3.820 9.098 1.00 47.01 98 GLY X N 1
ATOM 532 C CA . GLY A 1 77 ? 27.161 4.943 8.228 1.00 46.58 98 GLY X CA 1
ATOM 533 C C . GLY A 1 77 ? 26.097 5.879 8.776 1.00 45.95 98 GLY X C 1
ATOM 534 O O . GLY A 1 77 ? 25.875 6.960 8.227 1.00 46.64 98 GLY X O 1
ATOM 535 N N . GLU A 1 78 ? 25.440 5.464 9.858 1.00 44.80 99 GLU X N 1
ATOM 536 C CA . GLU A 1 78 ? 24.363 6.242 10.465 1.00 43.40 99 GLU X CA 1
ATOM 537 C C . GLU A 1 78 ? 24.865 7.021 11.679 1.00 41.37 99 GLU X C 1
ATOM 538 O O . GLU A 1 78 ? 25.426 6.440 12.610 1.00 40.90 99 GLU X O 1
ATOM 544 N N . GLN A 1 79 ? 24.658 8.337 11.656 1.00 39.18 100 GLN X N 1
ATOM 545 C CA . GLN A 1 79 ? 25.063 9.210 12.756 1.00 36.75 100 GLN X CA 1
ATOM 546 C C . GLN A 1 79 ? 24.108 9.060 13.939 1.00 34.95 100 GLN X C 1
ATOM 547 O O . GLN A 1 79 ? 22.912 9.343 13.826 1.00 33.44 100 GLN X O 1
ATOM 553 N N . VAL A 1 80 ? 24.648 8.607 15.068 1.00 32.45 101 VAL X N 1
ATOM 554 C CA . VAL A 1 80 ? 23.854 8.361 16.276 1.00 30.88 101 VAL X CA 1
ATOM 555 C C . VAL A 1 80 ? 24.135 9.378 17.387 1.00 30.55 101 VAL X C 1
ATOM 556 O O . VAL A 1 80 ? 23.358 9.500 18.337 1.00 28.79 101 VAL X O 1
ATOM 560 N N . GLY A 1 81 ? 25.244 10.103 17.255 1.00 30.15 102 GLY X N 1
ATOM 561 C CA . GLY A 1 81 ? 25.637 11.117 18.232 1.00 29.45 102 GLY X CA 1
ATOM 562 C C . GLY A 1 81 ? 26.549 12.182 17.651 1.00 29.42 102 GLY X C 1
ATOM 563 O O . GLY A 1 81 ? 26.893 12.141 16.467 1.00 28.23 102 GLY X O 1
ATOM 564 N N . GLN A 1 82 ? 26.941 13.139 18.491 1.00 28.08 103 GLN X N 1
ATOM 565 C CA . GLN A 1 82 ? 27.808 14.238 18.069 1.00 28.61 103 GLN X CA 1
ATOM 566 C C . GLN A 1 82 ? 28.720 14.708 19.202 1.00 26.41 103 GLN X C 1
ATOM 567 O O . GLN A 1 82 ? 28.277 14.876 20.341 1.00 26.17 103 GLN X O 1
ATOM 573 N N . ALA A 1 83 ? 29.994 14.915 18.873 1.00 25.07 104 ALA X N 1
ATOM 574 C CA . ALA A 1 83 ? 30.981 15.419 19.823 1.00 24.22 104 ALA X CA 1
ATOM 575 C C . ALA A 1 83 ? 31.299 16.885 19.539 1.00 24.07 104 ALA X C 1
ATOM 576 O O . ALA A 1 83 ? 31.956 17.205 18.547 1.00 24.53 104 ALA X O 1
ATOM 578 N N . VAL A 1 84 ? 30.822 17.768 20.413 1.00 23.09 105 VAL X N 1
ATOM 579 C CA . VAL A 1 84 ? 31.050 19.204 20.266 1.00 23.96 105 VAL X CA 1
ATOM 580 C C . VAL A 1 84 ? 32.039 19.695 21.323 1.00 23.87 105 VAL X C 1
ATOM 581 O O . VAL A 1 84 ? 31.745 19.678 22.521 1.00 24.12 105 VAL X O 1
ATOM 585 N N . ILE A 1 85 ? 33.214 20.121 20.864 1.00 23.22 106 ILE X N 1
ATOM 586 C CA . ILE A 1 85 ? 34.262 20.625 21.749 1.00 22.65 106 ILE X CA 1
ATOM 587 C C . ILE A 1 85 ? 34.351 22.148 21.640 1.00 22.69 106 ILE X C 1
ATOM 588 O O . ILE A 1 85 ? 34.468 22.696 20.543 1.00 20.87 106 ILE X O 1
ATOM 593 N N . THR A 1 86 ? 34.274 22.817 22.789 1.00 21.46 107 THR X N 1
ATOM 594 C CA . THR A 1 86 ? 34.381 24.274 22.872 1.00 21.19 107 THR X CA 1
ATOM 595 C C . THR A 1 86 ? 35.475 24.667 23.875 1.00 21.65 107 THR X C 1
ATOM 596 O O . THR A 1 86 ? 35.840 23.857 24.731 1.00 20.25 107 THR X O 1
ATOM 600 N N . PRO A 1 87 ? 36.009 25.905 23.769 1.00 21.12 108 PRO X N 1
ATOM 601 C CA . PRO A 1 87 ? 37.060 26.400 24.673 1.00 21.60 108 PRO X CA 1
ATOM 602 C C . PRO A 1 87 ? 36.748 26.301 26.171 1.00 21.17 108 PRO X C 1
ATOM 603 O O . PRO A 1 87 ? 37.661 26.410 26.993 1.00 21.75 108 PRO X O 1
ATOM 607 N N . ASP A 1 88 ? 35.478 26.094 26.517 1.00 20.91 109 ASP X N 1
ATOM 608 C CA . ASP A 1 88 ? 35.058 26.036 27.917 1.00 20.78 109 ASP X CA 1
ATOM 609 C C . ASP A 1 88 ? 34.438 24.699 28.333 1.00 20.42 109 ASP X C 1
ATOM 610 O O . ASP A 1 88 ? 34.211 24.463 29.522 1.00 20.63 109 ASP X O 1
ATOM 615 N N . GLY A 1 89 ? 34.173 23.827 27.361 1.00 19.13 110 GLY X N 1
ATOM 616 C CA . GLY A 1 89 ? 33.588 22.515 27.643 1.00 20.94 110 GLY X CA 1
ATOM 617 C C . GLY A 1 89 ? 33.436 21.606 26.438 1.00 21.58 110 GLY X C 1
ATOM 618 O O . GLY A 1 89 ? 33.484 22.058 25.294 1.00 20.77 110 GLY X O 1
ATOM 619 N N . ALA A 1 90 ? 33.253 20.314 26.705 1.00 20.34 111 ALA X N 1
ATOM 620 C CA . ALA A 1 90 ? 33.015 19.320 25.661 1.00 21.05 111 ALA X CA 1
ATOM 621 C C . ALA A 1 90 ? 31.738 18.540 25.959 1.00 21.06 111 ALA X C 1
ATOM 622 O O . ALA A 1 90 ? 31.548 18.050 27.075 1.00 21.69 111 ALA X O 1
ATOM 624 N N . THR A 1 91 ? 30.867 18.429 24.958 1.00 21.61 112 THR X N 1
ATOM 625 C CA . THR A 1 91 ? 29.558 17.801 25.138 1.00 23.08 112 THR X CA 1
ATOM 626 C C . THR A 1 91 ? 29.293 16.707 24.101 1.00 22.98 112 THR X C 1
ATOM 627 O O . THR A 1 91 ? 29.454 16.924 22.897 1.00 23.41 112 THR X O 1
ATOM 631 N N . ILE A 1 92 ? 28.891 15.535 24.589 1.00 22.55 113 ILE X N 1
ATOM 632 C CA . ILE A 1 92 ? 28.512 14.408 23.737 1.00 23.76 113 ILE X CA 1
ATOM 633 C C . ILE A 1 92 ? 26.995 14.246 23.767 1.00 24.63 113 ILE X C 1
ATOM 634 O O . ILE A 1 92 ? 26.430 13.827 24.779 1.00 23.60 113 ILE X O 1
ATOM 639 N N . THR A 1 93 ? 26.342 14.579 22.655 1.00 24.78 114 THR X N 1
ATOM 640 C CA . THR A 1 93 ? 24.882 14.528 22.570 1.00 25.58 114 THR X CA 1
ATOM 641 C C . THR A 1 93 ? 24.416 13.396 21.655 1.00 26.44 114 THR X C 1
ATOM 642 O O . THR A 1 93 ? 24.873 13.279 20.516 1.00 27.44 114 THR X O 1
ATOM 646 N N . PHE A 1 94 ? 23.506 12.570 22.168 1.00 25.55 115 PHE X N 1
ATOM 647 C CA . PHE A 1 94 ? 22.956 11.440 21.421 1.00 26.07 115 PHE X CA 1
ATOM 648 C C . PHE A 1 94 ? 21.565 11.760 20.879 1.00 27.12 115 PHE X C 1
ATOM 649 O O . PHE A 1 94 ? 20.753 12.388 21.564 1.00 27.38 115 PHE X O 1
ATOM 657 N N . ASN A 1 95 ? 21.299 11.323 19.650 1.00 28.48 116 ASN X N 1
ATOM 658 C CA . ASN A 1 95 ? 19.986 11.503 19.027 1.00 29.94 116 ASN X CA 1
ATOM 659 C C . ASN A 1 95 ? 19.107 10.248 19.125 1.00 31.32 116 ASN X C 1
ATOM 660 O O . ASN A 1 95 ? 19.406 9.338 19.900 1.00 31.48 116 ASN X O 1
ATOM 665 N N . ASP A 1 96 ? 18.029 10.212 18.343 1.00 32.41 117 ASP X N 1
ATOM 666 C CA . ASP A 1 96 ? 17.053 9.116 18.392 1.00 33.20 117 ASP X CA 1
ATOM 667 C C . ASP A 1 96 ? 17.566 7.792 17.813 1.00 32.99 117 ASP X C 1
ATOM 668 O O . ASP A 1 96 ? 16.998 6.731 18.084 1.00 33.37 117 ASP X O 1
ATOM 673 N N . LYS A 1 97 ? 18.637 7.863 17.026 1.00 33.13 118 LYS X N 1
ATOM 674 C CA . LYS A 1 97 ? 19.198 6.689 16.353 1.00 32.91 118 LYS X CA 1
ATOM 675 C C . LYS A 1 97 ? 20.019 5.786 17.283 1.00 32.31 118 LYS X C 1
ATOM 676 O O . LYS A 1 97 ? 20.410 4.683 16.894 1.00 30.52 118 LYS X O 1
ATOM 682 N N . VAL A 1 98 ? 20.274 6.254 18.504 1.00 31.57 119 VAL X N 1
ATOM 683 C CA . VAL A 1 98 ? 21.040 5.485 19.489 1.00 32.19 119 VAL X CA 1
ATOM 684 C C . VAL A 1 98 ? 20.150 4.507 20.273 1.00 33.10 119 VAL X C 1
ATOM 685 O O . VAL A 1 98 ? 20.649 3.581 20.919 1.00 31.60 119 VAL X O 1
ATOM 689 N N . GLU A 1 99 ? 18.836 4.714 20.197 1.00 33.89 120 GLU X N 1
ATOM 690 C CA . GLU A 1 99 ? 17.864 3.894 20.926 1.00 35.44 120 GLU X CA 1
ATOM 691 C C . GLU A 1 99 ? 17.672 2.504 20.317 1.00 34.75 120 GLU X C 1
ATOM 692 O O . GLU A 1 99 ? 17.232 1.579 21.004 1.00 35.33 120 GLU X O 1
ATOM 698 N N . LYS A 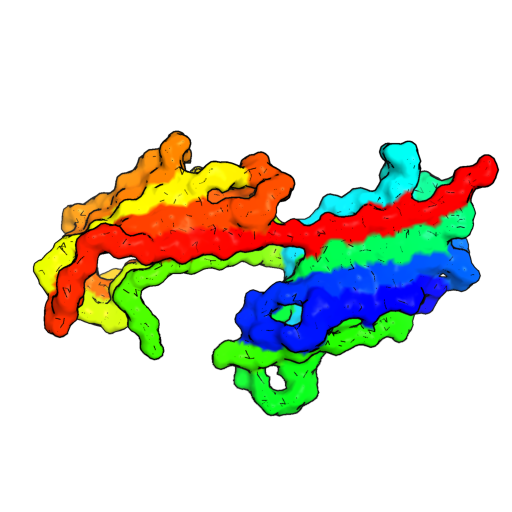1 100 ? 18.002 2.362 19.034 1.00 34.39 121 LYS X N 1
ATOM 699 C CA . LYS A 1 100 ? 17.913 1.073 18.346 1.00 34.42 121 LYS X CA 1
ATOM 700 C C . LYS A 1 100 ? 19.131 0.184 18.621 1.00 32.93 121 LYS X C 1
ATOM 701 O O . LYS A 1 100 ? 19.121 -1.009 18.307 1.00 32.20 121 LYS X O 1
ATOM 707 N N . LEU A 1 101 ? 20.169 0.773 19.211 1.00 30.16 122 LEU X N 1
ATOM 708 C CA . LEU A 1 101 ? 21.420 0.070 19.482 1.00 28.00 122 LEU X CA 1
ATOM 709 C C . LEU A 1 101 ? 21.490 -0.483 20.904 1.00 27.15 122 LEU X C 1
ATOM 710 O O . LEU A 1 101 ? 21.111 0.192 21.865 1.00 24.58 122 LEU X O 1
ATOM 715 N N . SER A 1 102 ? 21.976 -1.716 21.018 1.00 26.14 123 SER X N 1
ATOM 716 C CA . SER A 1 102 ? 22.212 -2.361 22.307 1.00 26.91 123 SER X CA 1
ATOM 717 C C . SER A 1 102 ? 23.698 -2.672 22.472 1.00 25.79 123 SER X C 1
ATOM 718 O O . SER A 1 102 ? 24.430 -2.757 21.481 1.00 25.07 123 SER X O 1
ATOM 721 N N . ASP A 1 103 ? 24.131 -2.844 23.723 1.00 23.96 124 ASP X N 1
ATOM 722 C CA . ASP A 1 103 ? 25.544 -3.066 24.066 1.00 24.28 124 ASP X CA 1
ATOM 723 C C . ASP A 1 103 ? 26.421 -1.920 23.549 1.00 22.65 124 ASP X C 1
ATOM 724 O O . ASP A 1 103 ? 27.462 -2.142 22.924 1.00 23.12 124 ASP X O 1
ATOM 729 N N . VAL A 1 104 ? 25.982 -0.694 23.827 1.00 21.93 125 VAL X N 1
ATOM 730 C CA . VAL A 1 104 ? 26.607 0.513 23.287 1.00 20.23 125 VAL X CA 1
ATOM 731 C C . VAL A 1 104 ? 27.865 0.903 24.062 1.00 20.45 125 VAL X C 1
ATOM 732 O O . VAL A 1 104 ? 27.847 0.990 25.291 1.00 20.21 125 VAL X O 1
ATOM 736 N N . SER A 1 105 ? 28.949 1.130 23.324 1.00 19.87 126 SER X N 1
ATOM 737 C CA . SER A 1 105 ? 30.214 1.598 23.887 1.00 20.75 126 SER X CA 1
ATOM 738 C C . SER A 1 105 ? 30.906 2.547 22.911 1.00 20.34 126 SER X C 1
ATOM 739 O O . SER A 1 105 ? 30.823 2.358 21.696 1.00 20.57 126 SER X O 1
ATOM 742 N N . GLY A 1 106 ? 31.587 3.560 23.442 1.00 21.12 127 GLY X N 1
ATOM 743 C CA . GLY A 1 106 ? 32.267 4.543 22.599 1.00 19.89 127 GLY X CA 1
ATOM 744 C C . GLY A 1 106 ? 33.304 5.398 23.302 1.00 19.78 127 GLY X C 1
ATOM 745 O O . GLY A 1 106 ? 33.552 5.234 24.499 1.00 16.67 127 GLY X O 1
ATOM 746 N N . PHE A 1 107 ? 33.909 6.314 22.546 1.00 20.32 128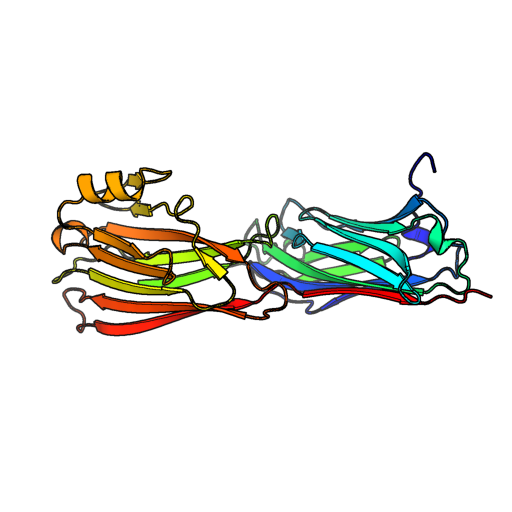 PHE X N 1
ATOM 747 C CA . PHE A 1 107 ? 34.935 7.215 23.075 1.00 21.33 128 PHE X CA 1
ATOM 748 C C . PHE A 1 107 ? 34.923 8.596 22.413 1.00 21.56 128 PHE X C 1
ATOM 749 O O . PHE A 1 107 ? 34.320 8.785 21.353 1.00 21.42 128 PHE X O 1
ATOM 757 N N . ALA A 1 108 ? 35.597 9.550 23.053 1.00 20.83 129 ALA X N 1
ATOM 758 C CA . ALA A 1 108 ? 35.743 10.906 22.531 1.00 21.29 129 ALA X CA 1
ATOM 759 C C . ALA A 1 108 ? 37.158 11.422 22.779 1.00 21.14 129 ALA X C 1
ATOM 760 O O . ALA A 1 108 ? 37.533 11.717 23.918 1.00 20.66 129 ALA X O 1
ATOM 762 N N . GLU A 1 109 ? 37.938 11.522 21.706 1.00 20.94 130 GLU X N 1
ATOM 763 C CA . GLU A 1 109 ? 39.327 11.963 21.787 1.00 21.12 130 GLU X CA 1
ATOM 764 C C . GLU A 1 109 ? 39.495 13.338 21.142 1.00 21.86 130 GLU X C 1
ATOM 765 O O . GLU A 1 109 ? 39.150 13.529 19.974 1.00 22.39 130 GLU X O 1
ATOM 771 N N . PHE A 1 110 ? 40.019 14.289 21.913 1.00 22.40 131 PHE X N 1
ATOM 772 C CA . PHE A 1 110 ? 40.201 15.668 21.451 1.00 21.12 131 PHE X CA 1
ATOM 773 C C . PHE A 1 110 ? 41.391 16.353 22.125 1.00 22.75 131 PHE X C 1
ATOM 774 O O . PHE A 1 110 ? 41.795 15.972 23.225 1.00 22.48 131 PHE X O 1
ATOM 782 N N . GLU A 1 111 ? 41.939 17.367 21.458 1.00 23.20 132 GLU X N 1
ATOM 783 C CA . GLU A 1 111 ? 43.100 18.103 21.963 1.00 23.35 132 GLU X CA 1
ATOM 784 C C . GLU A 1 111 ? 42.703 19.406 22.653 1.00 21.73 132 GLU X C 1
ATOM 785 O O . GLU A 1 111 ? 41.779 20.095 22.214 1.00 21.07 132 GLU X O 1
ATOM 791 N N . VAL A 1 112 ? 43.407 19.730 23.737 1.00 21.87 133 VAL X N 1
ATOM 792 C CA . VAL A 1 112 ? 43.180 20.968 24.491 1.00 21.26 133 VAL X CA 1
ATOM 793 C C . VAL A 1 112 ? 44.488 21.733 24.720 1.00 22.45 133 VAL X C 1
ATOM 794 O O . VAL A 1 112 ? 45.577 21.167 24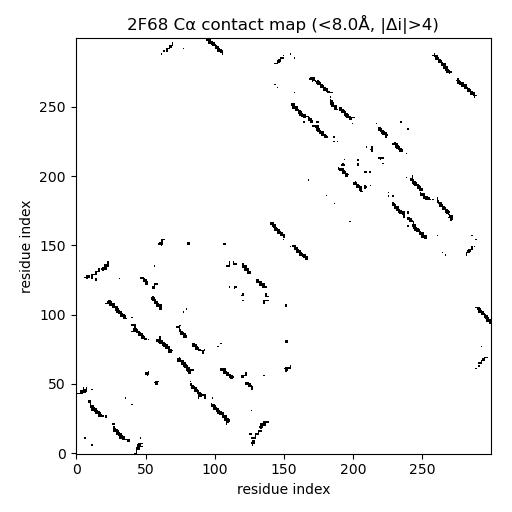.591 1.00 22.26 133 VAL X O 1
ATOM 798 N N . GLN A 1 113 ? 44.371 23.016 25.059 1.00 21.93 134 GLN X N 1
ATOM 799 C CA . GLN A 1 113 ? 45.532 23.856 25.353 1.00 23.14 134 GLN X CA 1
ATOM 800 C C . GLN A 1 113 ? 45.573 24.229 26.834 1.00 22.60 134 GLN X C 1
ATOM 801 O O . GLN A 1 113 ? 44.574 24.681 27.397 1.00 22.75 134 GLN X O 1
ATOM 807 N N . GLY A 1 114 ? 46.735 24.035 27.454 1.00 20.87 135 GLY X N 1
ATOM 808 C CA . GLY A 1 114 ? 46.926 24.340 28.870 1.00 22.65 135 GLY X CA 1
ATOM 809 C C . GLY A 1 114 ? 47.708 25.619 29.097 1.00 24.48 135 GLY X C 1
ATOM 810 O O . GLY A 1 114 ? 48.744 25.843 28.467 1.00 23.40 135 GLY X O 1
ATOM 811 N N . ARG A 1 115 ? 47.209 26.454 30.005 1.00 23.96 136 ARG X N 1
ATOM 812 C CA . ARG A 1 115 ? 47.829 27.741 30.312 1.00 25.39 136 ARG X CA 1
ATOM 813 C C . ARG A 1 115 ? 48.050 27.931 31.809 1.00 26.47 136 ARG X C 1
ATOM 814 O O . ARG A 1 115 ? 47.191 27.583 32.621 1.00 24.68 136 ARG X O 1
ATOM 822 N N . ASN A 1 116 ? 49.209 28.482 32.162 1.00 26.97 137 ASN X N 1
ATOM 823 C CA . ASN A 1 116 ? 49.501 28.876 33.536 1.00 29.13 137 ASN X CA 1
ATOM 824 C C . ASN A 1 116 ? 49.333 30.390 33.673 1.00 30.40 137 ASN X C 1
ATOM 825 O O . ASN A 1 116 ? 50.218 31.162 33.294 1.00 30.65 137 ASN X O 1
ATOM 830 N N . LEU A 1 117 ? 48.184 30.800 34.208 1.00 30.04 138 LEU X N 1
ATOM 831 C CA . LEU A 1 117 ? 47.807 32.214 34.275 1.00 30.96 138 LEU X CA 1
ATOM 832 C C . LEU A 1 117 ? 48.586 33.003 35.327 1.00 33.18 138 LEU X C 1
ATOM 833 O O . LEU A 1 117 ? 49.028 34.123 35.065 1.00 33.28 138 LEU X O 1
ATOM 838 N N . THR A 1 118 ? 48.750 32.413 36.509 1.00 34.72 139 THR X N 1
ATOM 839 C CA . THR A 1 118 ? 49.432 33.076 37.624 1.00 36.99 139 THR X CA 1
ATOM 840 C C . THR A 1 118 ? 50.959 32.993 37.533 1.00 38.70 139 THR X C 1
ATOM 841 O O . THR A 1 118 ? 51.663 33.704 38.257 1.00 39.44 139 THR X O 1
ATOM 845 N N . GLN A 1 119 ? 51.453 32.136 36.637 1.00 41.08 140 GLN X N 1
ATOM 846 C CA . GLN A 1 119 ? 52.891 31.894 36.444 1.00 43.50 140 GLN X CA 1
ATOM 847 C C . GLN A 1 119 ? 53.562 31.494 37.761 1.00 44.71 140 GLN X C 1
ATOM 848 O O . GLN A 1 119 ? 54.311 32.274 38.358 1.00 45.35 140 GLN X O 1
ATOM 854 N N . THR A 1 120 ? 53.283 30.270 38.202 1.00 46.02 141 THR X N 1
ATOM 855 C CA . THR A 1 120 ? 53.682 29.812 39.533 1.00 46.59 141 THR X CA 1
ATOM 856 C C . THR A 1 120 ? 54.353 28.435 39.532 1.00 47.71 141 THR X C 1
ATOM 857 O O . THR A 1 120 ? 54.256 27.683 38.559 1.00 47.10 141 THR X O 1
ATOM 861 N N . ASN A 1 121 ? 55.032 28.123 40.636 1.00 48.55 142 ASN X N 1
ATOM 862 C CA . ASN A 1 121 ? 55.695 26.833 40.824 1.00 49.56 142 ASN X CA 1
ATOM 863 C C . ASN A 1 121 ? 55.275 26.152 42.131 1.00 49.90 142 ASN X C 1
ATOM 864 O O . ASN A 1 121 ? 56.028 25.354 42.697 1.00 50.48 142 ASN X O 1
ATOM 869 N N . THR A 1 122 ? 54.065 26.460 42.596 1.00 49.94 143 THR X N 1
ATOM 870 C CA . THR A 1 122 ? 53.586 25.998 43.904 1.00 50.07 143 THR X CA 1
ATOM 871 C C . THR A 1 122 ? 52.823 24.665 43.829 1.00 50.14 143 THR X C 1
ATOM 872 O O . THR A 1 122 ? 51.899 24.420 44.611 1.00 51.18 143 THR X O 1
ATOM 876 N N . SER A 1 123 ? 53.225 23.813 42.883 1.00 49.33 144 SER X N 1
ATOM 877 C CA . SER A 1 123 ? 52.725 22.433 42.738 1.00 48.07 144 SER X CA 1
ATOM 878 C C . SER A 1 123 ? 51.210 22.291 42.521 1.00 46.12 144 SER X C 1
ATOM 879 O O . SER A 1 123 ? 50.775 21.884 41.444 1.00 46.00 144 SER X O 1
ATOM 882 N N . ASP A 1 124 ? 50.423 22.613 43.546 1.00 43.71 145 ASP X N 1
ATOM 883 C CA . ASP A 1 124 ? 48.967 22.458 43.500 1.00 42.06 145 ASP X CA 1
ATOM 884 C C . ASP A 1 124 ? 48.261 23.448 42.573 1.00 39.66 145 ASP X C 1
ATOM 885 O O . ASP A 1 124 ? 47.207 23.137 42.013 1.00 39.95 145 ASP X O 1
ATOM 890 N N . ASP A 1 125 ? 48.847 24.633 42.417 1.00 36.09 146 ASP X N 1
ATOM 891 C CA . ASP A 1 125 ? 48.267 25.686 41.584 1.00 33.56 146 ASP X CA 1
ATOM 892 C C . ASP A 1 125 ? 48.457 25.432 40.088 1.00 31.99 146 ASP X C 1
ATOM 893 O O . ASP A 1 125 ? 47.631 25.854 39.276 1.00 30.70 146 ASP X O 1
ATOM 898 N N . LYS A 1 126 ? 49.540 24.743 39.732 1.00 30.62 147 LYS X N 1
ATOM 899 C CA . LYS A 1 126 ? 49.845 24.447 38.327 1.00 29.90 147 LYS X CA 1
ATOM 900 C C . LYS A 1 126 ? 49.147 23.188 37.798 1.00 28.71 147 LYS X C 1
ATOM 901 O O . LYS A 1 126 ? 49.307 22.826 36.629 1.00 28.75 147 LYS X O 1
ATOM 907 N N . VAL A 1 127 ? 48.371 22.533 38.661 1.00 26.83 148 VAL X N 1
ATOM 908 C CA . VAL A 1 127 ? 47.634 21.324 38.293 1.00 26.08 148 VAL X CA 1
ATOM 909 C C . VAL A 1 127 ? 46.201 21.662 37.877 1.00 25.19 148 VAL X C 1
ATOM 910 O O . VAL A 1 127 ? 45.460 22.306 38.625 1.00 23.87 148 VAL X O 1
ATOM 914 N N . ALA A 1 128 ? 45.828 21.229 36.674 1.00 22.72 149 ALA X N 1
ATOM 915 C CA . ALA A 1 128 ? 44.475 21.410 36.159 1.00 23.29 149 ALA X CA 1
ATOM 916 C C . ALA A 1 128 ? 43.716 20.087 36.178 1.00 23.45 149 ALA X C 1
ATOM 917 O O . ALA A 1 128 ? 44.176 19.088 35.616 1.00 23.95 149 ALA X O 1
ATOM 919 N N . THR A 1 129 ? 42.556 20.088 36.831 1.00 22.58 150 THR X N 1
ATOM 920 C CA . THR A 1 129 ? 41.749 18.880 36.987 1.00 22.60 150 THR X CA 1
ATOM 921 C C . THR A 1 129 ? 40.600 18.840 35.980 1.00 22.25 150 THR X C 1
ATOM 922 O O . THR A 1 129 ? 39.656 19.631 36.063 1.00 21.50 150 THR X O 1
ATOM 926 N N . ILE A 1 130 ? 40.696 17.915 35.028 1.00 21.28 151 ILE X N 1
ATOM 927 C CA . ILE A 1 130 ? 39.640 17.695 34.042 1.00 21.51 151 ILE X CA 1
ATOM 928 C C . ILE A 1 130 ? 38.714 16.583 34.536 1.00 21.23 151 ILE X C 1
ATOM 929 O O . ILE A 1 130 ? 39.172 15.490 34.881 1.00 20.21 151 ILE X O 1
ATOM 934 N N . THR A 1 131 ? 37.416 16.878 34.579 1.00 21.19 152 THR X N 1
ATOM 935 C CA . THR A 1 131 ? 36.419 15.955 35.125 1.00 21.45 152 THR X CA 1
ATOM 936 C C . THR A 1 131 ? 35.337 15.586 34.111 1.00 22.36 152 THR X C 1
ATOM 937 O O . THR A 1 131 ? 34.943 16.407 33.280 1.00 21.62 152 THR X O 1
ATOM 941 N N . SER A 1 132 ? 34.869 14.342 34.193 1.00 22.35 153 SER X N 1
ATOM 942 C CA . SER A 1 132 ? 33.750 13.860 33.385 1.00 22.38 153 SER X CA 1
ATOM 943 C C . SER A 1 132 ? 32.956 12.820 34.174 1.00 22.19 153 SER X C 1
ATOM 944 O O . SER A 1 132 ? 33.310 11.638 34.201 1.00 21.79 153 SER X O 1
ATOM 947 N N . GLY A 1 133 ? 31.889 13.277 34.824 1.00 22.08 154 GLY X N 1
ATOM 948 C CA . GLY A 1 133 ? 31.068 12.421 35.678 1.00 23.81 154 GLY X CA 1
ATOM 949 C C . GLY A 1 133 ? 31.743 12.138 37.005 1.00 24.89 154 GLY X C 1
ATOM 950 O O . GLY A 1 133 ? 32.005 13.056 37.784 1.00 24.12 154 GLY X O 1
ATOM 951 N N . ASN A 1 134 ? 32.021 10.861 37.259 1.00 24.74 155 ASN X N 1
ATOM 952 C CA . ASN A 1 134 ? 32.721 10.440 38.473 1.00 24.51 155 ASN X CA 1
ATOM 953 C C . ASN A 1 134 ? 34.232 10.318 38.272 1.00 24.47 155 ASN X C 1
ATOM 954 O O . ASN A 1 134 ? 34.979 10.120 39.234 1.00 21.82 155 ASN X O 1
ATOM 959 N N . LYS A 1 135 ? 34.672 10.445 37.022 1.00 23.40 156 LYS X N 1
ATOM 960 C CA . LYS A 1 135 ? 36.082 10.280 36.667 1.00 24.30 156 LYS X CA 1
ATOM 961 C C . LYS A 1 135 ? 36.813 11.618 36.589 1.00 24.88 156 LYS X C 1
ATOM 962 O O . LYS A 1 135 ? 36.270 12.607 36.089 1.00 24.12 156 LYS X O 1
ATOM 968 N N . SER A 1 136 ? 38.048 11.634 37.087 1.00 25.02 157 SER X N 1
ATOM 969 C CA . SER A 1 136 ? 38.878 12.838 37.098 1.00 25.89 157 SER X CA 1
ATOM 970 C C . SER A 1 136 ? 40.346 12.519 36.824 1.00 26.21 157 SER X C 1
ATOM 971 O O . SER A 1 136 ? 40.853 11.473 37.236 1.00 25.92 157 SER X O 1
ATOM 974 N N . THR A 1 137 ? 41.018 13.433 36.127 1.00 24.59 158 THR X N 1
ATOM 975 C CA . THR A 1 137 ? 42.436 13.286 35.787 1.00 24.86 158 THR X CA 1
ATOM 976 C C . THR A 1 137 ? 43.159 14.637 35.809 1.00 24.75 158 THR X C 1
ATOM 977 O O . THR A 1 137 ? 42.553 15.679 35.544 1.00 23.49 158 THR X O 1
ATOM 981 N N . ASN A 1 138 ? 44.452 14.605 36.122 1.00 23.72 159 ASN X N 1
ATOM 982 C CA . ASN A 1 138 ? 45.238 15.823 36.326 1.00 23.57 159 ASN X CA 1
ATOM 983 C C . ASN A 1 138 ? 46.234 16.133 35.211 1.00 24.54 159 ASN X C 1
ATOM 984 O O . ASN A 1 138 ? 46.841 15.227 34.634 1.00 23.03 159 ASN X O 1
ATOM 989 N N . VAL A 1 139 ? 46.389 17.424 34.921 1.00 23.59 160 VAL X N 1
ATOM 990 C CA . VAL A 1 139 ? 47.355 17.910 33.936 1.00 24.09 160 VAL X CA 1
ATOM 991 C C . VAL A 1 139 ? 48.250 18.968 34.582 1.00 24.05 160 VAL X C 1
ATOM 992 O O . VAL A 1 139 ? 47.759 19.960 35.126 1.00 23.76 160 VAL X O 1
ATOM 996 N N . THR A 1 140 ? 49.561 18.745 34.520 1.00 23.95 161 THR X N 1
ATOM 997 C CA . THR A 1 140 ? 50.537 19.672 35.087 1.00 25.75 161 THR X CA 1
ATOM 998 C C . THR A 1 140 ? 51.009 20.667 34.026 1.00 25.36 161 THR X C 1
ATOM 999 O O . THR A 1 140 ? 51.591 20.277 33.010 1.00 24.78 161 THR X O 1
ATOM 1003 N N . VAL A 1 141 ? 50.744 21.949 34.270 1.00 26.32 162 VAL X N 1
ATOM 1004 C CA . VAL A 1 141 ? 51.125 23.015 33.344 1.00 26.67 162 VAL X CA 1
ATOM 1005 C C . VAL A 1 141 ? 52.224 23.887 33.956 1.00 28.26 162 VAL X C 1
ATOM 1006 O O . VAL A 1 141 ? 51.970 24.670 34.875 1.00 25.66 162 VAL X O 1
ATOM 1010 N N . HIS A 1 142 ? 53.442 23.738 33.439 1.00 29.79 163 HIS X N 1
ATOM 1011 C CA . HIS A 1 142 ? 54.593 24.508 33.911 1.00 34.36 163 HIS X CA 1
ATOM 1012 C C . HIS A 1 142 ? 54.523 25.953 33.422 1.00 36.73 163 HIS X C 1
ATOM 1013 O O . HIS A 1 142 ? 54.003 26.222 32.337 1.00 37.57 163 HIS X O 1
ATOM 1020 N N . LYS A 1 143 ? 55.051 26.873 34.228 1.00 38.95 164 LYS X N 1
ATOM 1021 C CA . LYS A 1 143 ? 55.013 28.303 33.915 1.00 40.49 164 LYS X CA 1
ATOM 1022 C C . LYS A 1 143 ? 55.956 28.677 32.767 1.00 41.49 164 LYS X C 1
ATOM 1023 O O . LYS A 1 143 ? 56.889 27.934 32.448 1.00 40.32 164 LYS X O 1
ATOM 1029 N N . SER A 1 144 ? 55.700 29.831 32.154 1.00 42.62 165 SER X N 1
ATOM 1030 C CA . SER A 1 144 ? 56.519 30.336 31.055 1.00 44.22 165 SER X CA 1
ATOM 1031 C C . SER A 1 144 ? 57.839 30.911 31.564 1.00 44.10 165 SER X C 1
ATOM 1032 O O . SER A 1 144 ? 57.872 31.629 32.565 1.00 43.40 165 SER X O 1
ATOM 1035 N N . SER A 1 149 ? 66.935 36.590 25.922 1.00 51.80 170 SER X N 1
ATOM 1036 C CA . SER A 1 149 ? 66.770 37.687 24.975 1.00 51.02 170 SER X CA 1
ATOM 1037 C C . SER A 1 149 ? 66.409 37.173 23.584 1.00 50.05 170 SER X C 1
ATOM 1038 O O . SER A 1 149 ? 66.906 36.132 23.147 1.00 50.32 170 SER X O 1
ATOM 1041 N N . SER A 1 150 ? 65.545 37.915 22.896 1.00 48.43 171 SER X N 1
ATOM 1042 C CA . SER A 1 150 ? 65.082 37.544 21.561 1.00 45.72 171 SER X CA 1
ATOM 1043 C C . SER A 1 150 ? 66.096 37.915 20.480 1.00 43.06 171 SER X C 1
ATOM 1044 O O . SER A 1 150 ? 66.912 38.821 20.664 1.00 44.76 171 SER X O 1
ATOM 1047 N N . VAL A 1 151 ? 66.034 37.203 19.356 1.00 38.73 172 VAL X N 1
ATOM 1048 C CA . VAL A 1 151 ? 66.850 37.517 18.180 1.00 33.77 172 VAL X CA 1
ATOM 1049 C C . VAL A 1 151 ? 66.254 38.704 17.417 1.00 30.15 172 VAL X C 1
ATOM 1050 O O . VAL A 1 151 ? 65.176 39.193 17.769 1.00 29.44 172 VAL X O 1
ATOM 1054 N N . PHE A 1 152 ? 66.958 39.165 16.384 1.00 26.29 173 PHE X N 1
ATOM 1055 C CA . PHE A 1 152 ? 66.486 40.274 15.552 1.00 24.17 173 PHE X CA 1
ATOM 1056 C C . PHE A 1 152 ? 65.142 39.945 14.906 1.00 22.33 173 PHE X C 1
ATOM 1057 O O . PHE A 1 152 ? 64.147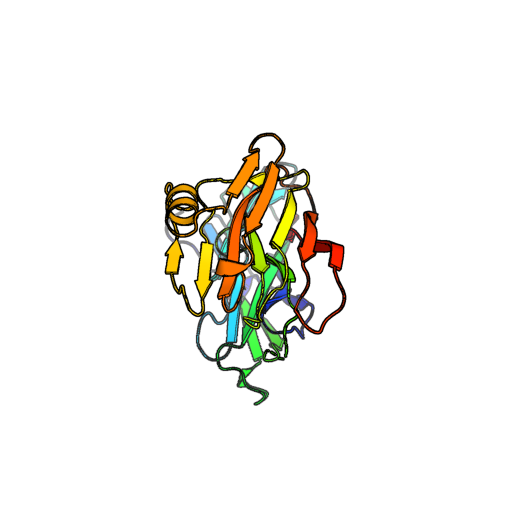 40.633 15.142 1.00 20.50 173 PHE X O 1
ATOM 1065 N N . TYR A 1 153 ? 65.124 38.889 14.097 1.00 21.56 174 TYR X N 1
ATOM 1066 C CA . TYR A 1 153 ? 63.915 38.471 13.399 1.00 19.81 174 TYR X CA 1
ATOM 1067 C C . TYR A 1 153 ? 63.651 36.976 13.551 1.00 20.64 174 TYR X C 1
ATOM 1068 O O . TYR A 1 153 ? 64.530 36.148 13.299 1.00 18.58 174 TYR X O 1
ATOM 1077 N N . TYR A 1 154 ? 62.432 36.650 13.973 1.00 20.69 175 TYR X N 1
ATOM 1078 C CA . TYR A 1 154 ? 61.955 35.271 14.017 1.00 21.24 175 TYR X CA 1
ATOM 1079 C C . TYR A 1 154 ? 60.473 35.222 13.655 1.00 21.10 175 TYR X C 1
ATOM 1080 O O . TYR A 1 154 ? 59.745 36.200 13.850 1.00 21.89 175 TYR X O 1
ATOM 1089 N N . LYS A 1 155 ? 60.035 34.082 13.130 1.00 20.04 176 LYS X N 1
ATOM 1090 C CA . LYS A 1 155 ? 58.652 33.912 12.703 1.00 21.41 176 LYS X CA 1
ATOM 1091 C C . LYS A 1 155 ? 57.971 32.779 13.469 1.00 20.03 176 LYS X C 1
ATOM 1092 O O . LYS A 1 155 ? 58.530 31.688 13.610 1.00 20.16 176 LYS X O 1
ATOM 1098 N N . THR A 1 156 ? 56.765 33.054 13.961 1.00 19.70 177 THR X N 1
ATOM 1099 C CA . THR A 1 156 ? 55.995 32.087 14.746 1.00 20.06 177 THR X CA 1
ATOM 1100 C C . THR A 1 156 ? 54.502 32.139 14.406 1.00 20.21 177 THR X C 1
ATOM 1101 O O . THR A 1 156 ? 54.040 33.068 13.741 1.00 20.50 177 THR X O 1
ATOM 1105 N N . GLY A 1 157 ? 53.759 31.133 14.864 1.00 20.74 178 GLY X N 1
ATOM 1106 C CA . GLY A 1 157 ? 52.318 31.060 14.632 1.00 20.58 178 GLY X CA 1
ATOM 1107 C C . GLY A 1 157 ? 51.619 30.027 15.494 1.00 22.13 178 GLY X C 1
ATOM 1108 O O . GLY A 1 157 ? 52.256 29.115 16.027 1.00 19.67 178 GLY X O 1
ATOM 1109 N N . ASP A 1 158 ? 50.302 30.172 15.626 1.00 22.08 179 ASP X N 1
ATOM 1110 C CA . ASP A 1 158 ? 49.483 29.246 16.412 1.00 25.21 179 ASP X CA 1
ATOM 1111 C C . ASP A 1 158 ? 48.036 29.192 15.918 1.00 26.53 179 ASP X C 1
ATOM 1112 O O . ASP A 1 158 ? 47.631 29.981 15.061 1.00 24.48 179 ASP X O 1
ATOM 1117 N N . MET A 1 159 ? 47.269 28.250 16.462 1.00 27.39 180 MET X N 1
ATOM 1118 C CA . MET A 1 159 ? 45.848 28.125 16.155 1.00 29.51 180 MET X CA 1
ATOM 1119 C C . MET A 1 159 ? 45.020 28.406 17.406 1.00 28.11 180 MET X C 1
ATOM 1120 O O . MET A 1 159 ? 45.268 27.828 18.467 1.00 27.31 180 MET X O 1
ATOM 1125 N N . LEU A 1 160 ? 44.046 29.303 17.274 1.00 27.03 181 LEU X N 1
ATOM 1126 C CA . LEU A 1 160 ? 43.167 29.678 18.382 1.00 27.04 181 LEU X CA 1
ATOM 1127 C C . LEU A 1 160 ? 42.164 28.584 18.741 1.00 25.09 181 LEU X C 1
ATOM 1128 O O . LEU A 1 160 ? 41.582 27.962 17.850 1.00 24.83 181 LEU X O 1
ATOM 1133 N N . PRO A 1 161 ? 41.970 28.338 20.053 1.00 24.39 182 PRO X N 1
ATOM 1134 C CA . PRO A 1 161 ? 40.993 27.365 20.551 1.00 23.49 182 PRO X CA 1
ATOM 1135 C C . PRO A 1 161 ? 39.550 27.695 20.162 1.00 23.40 182 PRO X C 1
ATOM 1136 O O . PRO A 1 161 ? 38.730 26.785 20.025 1.00 23.17 182 PRO X O 1
ATOM 1140 N N . GLU A 1 162 ? 39.252 28.982 19.989 1.00 24.32 183 GLU X N 1
ATOM 1141 C CA . GLU A 1 162 ? 37.914 29.423 19.588 1.00 26.62 183 GLU X CA 1
ATOM 1142 C C . GLU A 1 162 ? 37.680 29.334 18.078 1.00 26.86 183 GLU X C 1
ATOM 1143 O O . GLU A 1 162 ? 36.535 29.226 17.630 1.00 28.13 183 GLU X O 1
ATOM 1149 N N . ASP A 1 163 ? 38.762 29.375 17.302 1.00 26.16 184 ASP X N 1
ATOM 1150 C CA . ASP A 1 163 ? 38.673 29.335 15.843 1.00 28.07 184 ASP X CA 1
ATOM 1151 C C . ASP A 1 163 ? 39.728 28.410 15.232 1.00 26.88 184 ASP X C 1
ATOM 1152 O O . ASP A 1 163 ? 40.905 28.769 15.133 1.00 26.33 184 ASP X O 1
ATOM 1157 N N . THR A 1 164 ? 39.291 27.220 14.822 1.00 25.97 185 THR X N 1
ATOM 1158 C CA . THR A 1 164 ? 40.184 26.214 14.241 1.00 27.09 185 THR X CA 1
ATOM 1159 C C . THR A 1 164 ? 40.361 26.374 12.728 1.00 26.60 185 THR X C 1
ATOM 1160 O O . THR A 1 164 ? 41.264 25.777 12.139 1.00 27.88 185 THR X O 1
ATOM 1164 N N . THR A 1 165 ? 39.499 27.181 12.111 1.00 26.29 186 THR X N 1
ATOM 1165 C CA . THR A 1 165 ? 39.499 27.363 10.657 1.00 26.44 186 THR X CA 1
ATOM 1166 C C . THR A 1 165 ? 40.611 28.291 10.165 1.00 25.21 186 THR X C 1
ATOM 1167 O O . THR A 1 165 ? 40.916 28.325 8.970 1.00 24.98 186 THR X O 1
ATOM 1171 N N . HIS A 1 166 ? 41.211 29.039 11.089 1.00 24.94 187 HIS X N 1
ATOM 1172 C CA . HIS A 1 166 ? 42.279 29.980 10.756 1.00 24.94 187 HIS X CA 1
ATOM 1173 C C . HIS A 1 166 ? 43.590 29.649 11.464 1.00 23.64 187 HIS X C 1
ATOM 1174 O O . HIS A 1 166 ? 43.590 29.133 12.584 1.00 23.96 187 HIS X O 1
ATOM 1181 N N . VAL A 1 167 ? 44.701 29.947 10.794 1.00 23.62 188 VAL X N 1
ATOM 1182 C CA . VAL A 1 167 ? 46.031 29.800 11.380 1.00 22.79 188 VAL X CA 1
ATOM 1183 C C . VAL A 1 167 ? 46.691 31.175 11.477 1.00 23.00 188 VAL X C 1
ATOM 1184 O O . VAL A 1 167 ? 46.899 31.848 10.464 1.00 21.62 188 VAL X O 1
ATOM 1188 N N . ARG A 1 168 ? 47.004 31.585 12.704 1.00 21.75 189 ARG X N 1
ATOM 1189 C CA . ARG A 1 168 ? 47.655 32.869 12.956 1.00 21.54 189 ARG X CA 1
ATOM 1190 C C . ARG A 1 168 ? 49.135 32.802 12.597 1.00 21.62 189 ARG X C 1
ATOM 1191 O O . ARG A 1 168 ? 49.760 31.746 12.707 1.00 21.73 189 ARG X O 1
ATOM 1199 N N . TRP A 1 169 ? 49.683 33.933 12.160 1.00 20.95 190 TRP X N 1
ATOM 1200 C CA . TRP A 1 169 ? 51.106 34.042 11.844 1.00 20.25 190 TRP X CA 1
ATOM 1201 C C . TRP A 1 169 ? 51.668 35.365 12.351 1.00 19.87 190 TRP X C 1
ATOM 1202 O O . TRP A 1 169 ? 50.991 36.392 12.302 1.00 19.88 190 TRP X O 1
ATOM 1213 N N . PHE A 1 170 ? 52.908 35.332 12.833 1.00 20.10 191 PHE X N 1
ATOM 1214 C CA . PHE A 1 170 ? 53.554 36.513 13.403 1.00 20.25 191 PHE X CA 1
ATOM 1215 C C . PHE A 1 170 ? 54.945 36.744 12.818 1.00 20.10 191 PHE X C 1
ATOM 1216 O O . PHE A 1 170 ? 55.813 35.871 12.891 1.00 19.91 191 PHE X O 1
ATOM 1224 N N . LEU A 1 171 ? 55.144 37.925 12.237 1.00 20.08 192 LEU X N 1
ATOM 1225 C CA . LEU A 1 171 ? 56.449 38.341 11.728 1.00 19.94 192 LEU X CA 1
ATOM 1226 C C . LEU A 1 171 ? 57.065 39.388 12.652 1.00 20.47 192 LEU X C 1
ATOM 1227 O O . LEU A 1 171 ? 56.783 40.583 12.534 1.00 18.52 192 LEU X O 1
ATOM 1232 N N . ASN A 1 172 ? 57.903 38.922 13.573 1.00 20.09 193 ASN X N 1
ATOM 1233 C CA . ASN A 1 172 ? 58.516 39.782 14.582 1.00 20.32 193 ASN X CA 1
ATOM 1234 C C . ASN A 1 172 ? 59.886 40.302 14.146 1.00 20.52 193 ASN X C 1
ATOM 1235 O O . ASN A 1 172 ? 60.889 39.590 14.230 1.00 20.02 193 ASN X O 1
ATOM 1240 N N . ILE A 1 173 ? 59.912 41.551 13.683 1.00 21.12 194 ILE X N 1
ATOM 1241 C CA . ILE A 1 173 ? 61.121 42.168 13.133 1.00 20.94 194 ILE X CA 1
ATOM 1242 C C . ILE A 1 173 ? 61.733 43.171 14.114 1.00 22.53 194 ILE X C 1
ATOM 1243 O O . ILE A 1 173 ? 61.016 43.970 14.722 1.00 21.98 194 ILE X O 1
ATOM 1248 N N . ASN A 1 174 ? 63.060 43.116 14.249 1.00 22.28 195 ASN X N 1
ATOM 1249 C CA . ASN A 1 174 ? 63.835 44.009 15.124 1.00 22.83 195 ASN X CA 1
ATOM 1250 C C . ASN A 1 174 ? 63.273 44.084 16.548 1.00 23.26 195 ASN X C 1
ATOM 1251 O O . ASN A 1 174 ? 62.868 45.149 17.021 1.00 23.37 195 ASN X O 1
ATOM 1256 N N . ASN A 1 175 ? 63.269 42.936 17.220 1.00 23.38 196 ASN X N 1
ATOM 1257 C CA . ASN A 1 175 ? 62.654 42.781 18.540 1.00 24.24 196 ASN X CA 1
ATOM 1258 C C . ASN A 1 175 ? 63.305 43.584 19.667 1.00 25.84 196 ASN X C 1
ATOM 1259 O O . ASN A 1 175 ? 62.638 43.942 20.640 1.00 25.39 196 ASN X O 1
ATOM 1264 N N . GLU A 1 176 ? 64.598 43.864 19.531 1.00 26.98 197 GLU X N 1
ATOM 1265 C CA . GLU A 1 176 ? 65.350 44.585 20.559 1.00 28.42 197 GLU X CA 1
ATOM 1266 C C . GLU A 1 176 ? 65.497 46.077 20.251 1.00 28.39 197 GLU X C 1
ATOM 1267 O O . GLU A 1 176 ? 66.185 46.800 20.979 1.00 29.38 197 GLU X O 1
ATOM 1273 N N . LYS A 1 177 ? 64.839 46.525 19.179 1.00 26.69 198 LYS X N 1
ATOM 1274 C CA . LYS A 1 177 ? 64.840 47.932 18.747 1.00 27.57 198 LYS X CA 1
ATOM 1275 C C . LYS A 1 177 ? 66.255 48.487 18.540 1.00 27.79 198 LYS X C 1
ATOM 1276 O O . LYS A 1 177 ? 66.574 49.596 18.980 1.00 26.32 198 LYS X O 1
ATOM 1282 N N . SER A 1 178 ? 67.093 47.703 17.866 1.00 27.72 199 SER X N 1
ATOM 1283 C CA . SER A 1 178 ? 68.483 48.077 17.613 1.00 26.98 199 SER X CA 1
ATOM 1284 C C . SER A 1 178 ? 68.627 48.902 16.336 1.00 26.14 199 SER X C 1
ATOM 1285 O O . SER A 1 178 ? 67.779 48.832 15.442 1.00 24.63 199 SER X O 1
ATOM 1288 N N . TYR A 1 179 ? 69.704 49.683 16.264 1.00 25.08 200 TYR X N 1
ATOM 1289 C CA . TYR A 1 179 ? 70.023 50.472 15.076 1.00 24.37 200 TYR X CA 1
ATOM 1290 C C . TYR A 1 179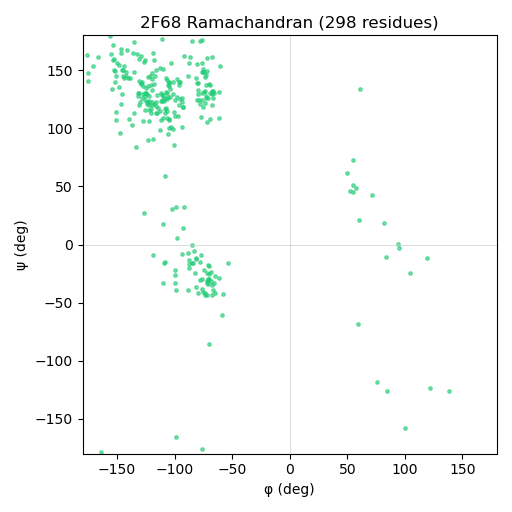 ? 70.424 49.559 13.921 1.00 24.43 200 TYR X C 1
ATOM 1291 O O . TYR A 1 179 ? 71.169 48.595 14.109 1.00 23.88 200 TYR X O 1
ATOM 1300 N N . VAL A 1 180 ? 69.923 49.874 12.729 1.00 24.53 201 VAL X N 1
ATOM 1301 C CA . VAL A 1 180 ? 70.203 49.078 11.537 1.00 23.85 201 VAL X CA 1
ATOM 1302 C C . VAL A 1 180 ? 70.945 49.905 10.476 1.00 24.45 201 VAL X C 1
ATOM 1303 O O . VAL A 1 180 ? 70.631 51.078 10.254 1.00 23.31 201 VAL X O 1
ATOM 1307 N N . SER A 1 181 ? 71.941 49.286 9.845 1.00 22.98 202 SER X N 1
ATOM 1308 C CA . SER A 1 181 ? 72.799 49.967 8.873 1.00 23.14 202 SER X CA 1
ATOM 1309 C C . SER A 1 181 ? 72.244 49.939 7.448 1.00 23.15 202 SER X C 1
ATOM 1310 O O . SER A 1 181 ? 72.639 50.751 6.607 1.00 22.00 202 SER X O 1
ATOM 1313 N N . LYS A 1 182 ? 71.334 49.003 7.184 1.00 22.84 203 LYS X N 1
ATOM 1314 C CA . LYS A 1 182 ? 70.725 48.850 5.860 1.00 24.22 203 LYS X CA 1
ATOM 1315 C C . LYS A 1 182 ? 69.210 48.642 5.936 1.00 23.20 203 LYS X C 1
ATOM 1316 O O . LYS A 1 182 ? 68.647 48.516 7.026 1.00 22.73 203 LYS X O 1
ATOM 1322 N N . ASP A 1 183 ? 68.560 48.613 4.773 1.00 22.45 204 ASP X N 1
ATOM 1323 C CA . ASP A 1 183 ? 67.113 48.414 4.686 1.00 21.97 204 ASP X CA 1
ATOM 1324 C C . ASP A 1 183 ? 66.721 46.968 4.981 1.00 21.96 204 ASP X C 1
ATOM 1325 O O . ASP A 1 183 ? 67.322 46.031 4.448 1.00 21.05 204 ASP X O 1
ATOM 1330 N N . ILE A 1 184 ? 65.715 46.798 5.836 1.00 21.69 205 ILE X N 1
ATOM 1331 C CA . ILE A 1 184 ? 65.230 45.472 6.218 1.00 21.56 205 ILE X CA 1
ATOM 1332 C C . ILE A 1 184 ? 64.297 44.918 5.142 1.00 21.56 205 ILE X C 1
ATOM 1333 O O . ILE A 1 184 ? 63.305 45.556 4.778 1.00 21.31 205 ILE X O 1
ATOM 1338 N N . THR A 1 185 ? 64.628 43.732 4.638 1.00 22.65 206 THR X N 1
ATOM 1339 C CA . THR A 1 185 ? 63.839 43.080 3.595 1.00 23.23 206 THR X CA 1
ATOM 1340 C C . THR A 1 185 ? 63.392 41.687 4.037 1.00 22.15 206 THR X C 1
ATOM 1341 O O . THR A 1 185 ? 64.220 40.828 4.351 1.00 22.24 206 THR X O 1
ATOM 1345 N N . ILE A 1 186 ? 62.078 41.481 4.065 1.00 22.22 207 ILE X N 1
ATOM 1346 C CA . ILE A 1 186 ? 61.491 40.196 4.440 1.00 21.70 207 ILE X CA 1
ATOM 1347 C C . ILE A 1 186 ? 60.654 39.648 3.284 1.00 21.98 207 ILE X C 1
ATOM 1348 O O . ILE A 1 186 ? 59.723 40.307 2.816 1.00 22.96 207 ILE X O 1
ATOM 1353 N N . LYS A 1 187 ? 60.997 38.447 2.825 1.00 20.46 208 LYS X N 1
ATOM 1354 C CA . LYS A 1 187 ? 60.259 37.786 1.749 1.00 21.42 208 LYS X CA 1
ATOM 1355 C C . LYS A 1 187 ? 59.538 36.542 2.265 1.00 20.81 208 LYS X C 1
ATOM 1356 O O . LYS A 1 187 ? 60.139 35.474 2.405 1.00 21.90 208 LYS X O 1
ATOM 1362 N N . ASP A 1 188 ? 58.245 36.696 2.545 1.00 20.79 209 ASP X N 1
ATOM 1363 C CA . ASP A 1 188 ? 57.430 35.626 3.117 1.00 20.86 209 ASP X CA 1
ATOM 1364 C C . ASP A 1 188 ? 56.671 34.852 2.040 1.00 20.12 209 ASP X C 1
ATOM 1365 O O . ASP A 1 188 ? 56.164 35.437 1.081 1.00 19.84 209 ASP X O 1
ATOM 1370 N N . GLN A 1 189 ? 56.608 33.533 2.212 1.00 20.43 210 GLN X N 1
ATOM 1371 C CA . GLN A 1 189 ? 55.863 32.649 1.316 1.00 21.05 210 GLN X CA 1
ATOM 1372 C C . GLN A 1 189 ? 54.975 31.711 2.131 1.00 20.62 210 GLN X C 1
ATOM 1373 O O . GLN A 1 189 ? 55.469 30.940 2.958 1.00 21.05 210 GLN X O 1
ATOM 1379 N N . ILE A 1 190 ? 53.668 31.788 1.897 1.00 21.84 211 ILE X N 1
ATOM 1380 C CA . ILE A 1 190 ? 52.705 30.929 2.584 1.00 22.38 211 ILE X CA 1
ATOM 1381 C C . ILE A 1 190 ? 52.438 29.684 1.738 1.00 24.07 211 ILE X C 1
ATOM 1382 O O . ILE A 1 190 ? 52.033 29.787 0.578 1.00 24.73 211 ILE X O 1
ATOM 1387 N N . GLN A 1 191 ? 52.674 28.515 2.330 1.00 24.38 212 GLN X N 1
ATOM 1388 C CA . GLN A 1 191 ? 52.575 27.239 1.615 1.00 25.95 212 GLN X CA 1
ATOM 1389 C C . GLN A 1 191 ? 51.126 26.796 1.391 1.00 25.73 212 GLN X C 1
ATOM 1390 O O . GLN A 1 191 ? 50.188 27.446 1.858 1.00 23.51 212 GLN X O 1
ATOM 1396 N N . GLY A 1 192 ? 50.960 25.686 0.672 1.00 27.44 213 GLY X N 1
ATOM 1397 C CA . GLY A 1 192 ? 49.641 25.170 0.302 1.00 28.62 213 GLY X CA 1
ATOM 1398 C C . GLY A 1 192 ? 48.804 24.657 1.460 1.00 29.11 213 GLY X C 1
ATOM 1399 O O . GLY A 1 192 ? 49.324 24.365 2.539 1.00 28.82 213 GLY X O 1
ATOM 1400 N N . GLY A 1 193 ? 47.498 24.548 1.221 1.00 28.99 214 GLY X N 1
ATOM 1401 C CA . GLY A 1 193 ? 46.549 24.089 2.234 1.00 28.88 214 GLY X CA 1
ATOM 1402 C C . GLY A 1 193 ? 45.899 25.221 3.009 1.00 28.45 214 GLY X C 1
ATOM 1403 O O . GLY A 1 193 ? 45.075 24.981 3.894 1.00 29.61 214 GLY X O 1
ATOM 1404 N N . GLN A 1 194 ? 46.269 26.454 2.669 1.00 26.41 215 GLN X N 1
ATOM 1405 C CA . GLN A 1 194 ? 45.760 27.648 3.346 1.00 24.41 215 GLN X CA 1
ATOM 1406 C C . GLN A 1 194 ? 45.745 28.867 2.422 1.00 25.18 215 GLN X C 1
ATOM 1407 O O . GLN A 1 194 ? 46.575 28.981 1.516 1.00 26.16 215 GLN X O 1
ATOM 1413 N N . GLN A 1 195 ? 44.795 29.769 2.659 1.00 24.83 216 GLN X N 1
ATOM 1414 C CA . GLN A 1 195 ? 44.665 30.996 1.875 1.00 26.66 216 GLN X CA 1
ATOM 1415 C C . GLN A 1 195 ? 44.705 32.231 2.774 1.00 26.18 216 GLN X C 1
ATOM 1416 O O . GLN A 1 195 ? 43.977 32.312 3.766 1.00 26.48 216 GLN X O 1
ATOM 1422 N N . LEU A 1 196 ? 45.559 33.184 2.409 1.00 27.41 217 LEU X N 1
ATOM 1423 C CA . LEU A 1 196 ? 45.757 34.414 3.175 1.00 27.56 217 LEU X CA 1
ATOM 1424 C C . LEU A 1 196 ? 44.531 35.326 3.154 1.00 29.08 217 LEU X C 1
ATOM 1425 O O . LEU A 1 196 ? 43.972 35.611 2.092 1.00 28.40 217 LEU X O 1
ATOM 1430 N N . ASP A 1 197 ? 44.124 35.771 4.340 1.00 29.94 218 ASP X N 1
ATOM 1431 C CA . ASP A 1 197 ? 43.074 36.772 4.481 1.00 30.89 218 ASP X CA 1
ATOM 1432 C C . ASP A 1 197 ? 43.735 38.139 4.649 1.00 30.62 218 ASP X C 1
ATOM 1433 O O . ASP A 1 197 ? 44.367 38.415 5.673 1.00 30.89 218 ASP X O 1
ATOM 1438 N N . LEU A 1 198 ? 43.589 38.980 3.627 1.00 30.74 219 LEU X N 1
ATOM 1439 C CA . LEU A 1 198 ? 44.244 40.289 3.573 1.00 31.49 219 LEU X CA 1
ATOM 1440 C C . LEU A 1 198 ? 43.696 41.279 4.604 1.00 30.87 219 LEU X C 1
ATOM 1441 O O . LEU A 1 198 ? 44.430 42.141 5.096 1.00 29.26 219 LEU X O 1
ATOM 1446 N N . SER A 1 199 ? 42.412 41.142 4.927 1.00 30.65 220 SER X N 1
ATOM 1447 C CA . SER A 1 199 ? 41.736 42.033 5.873 1.00 30.78 220 SER X CA 1
ATOM 1448 C C . SER A 1 199 ? 42.194 41.845 7.322 1.00 30.36 220 SER X C 1
ATOM 1449 O O . SER A 1 199 ? 41.983 42.724 8.163 1.00 29.92 220 SER X O 1
ATOM 1452 N N . THR A 1 200 ? 42.819 40.704 7.604 1.00 28.84 221 THR X N 1
ATOM 1453 C CA . THR A 1 200 ? 43.277 40.374 8.956 1.00 28.80 221 THR X CA 1
ATOM 1454 C C . THR A 1 200 ? 44.785 40.585 9.134 1.00 29.46 221 THR X C 1
ATOM 1455 O O . THR A 1 200 ? 45.423 39.900 9.937 1.00 28.94 221 THR X O 1
ATOM 1459 N N . LEU A 1 201 ? 45.340 41.545 8.395 1.00 29.48 222 LEU X N 1
ATOM 1460 C CA . LEU A 1 201 ? 46.779 41.815 8.409 1.00 29.75 222 LEU X CA 1
ATOM 1461 C C . LEU A 1 201 ? 47.231 42.435 9.737 1.00 31.26 222 LEU X C 1
ATOM 1462 O O . LEU A 1 201 ? 47.658 41.717 10.636 1.00 35.04 222 LEU X O 1
ATOM 1467 N N . ASN A 1 202 ? 47.117 43.759 9.847 1.00 28.83 223 ASN X N 1
ATOM 1468 C CA . ASN A 1 202 ? 47.554 44.550 11.018 1.00 27.32 223 ASN X CA 1
ATOM 1469 C C . ASN A 1 202 ? 49.049 44.505 11.383 1.00 24.89 223 ASN X C 1
ATOM 1470 O O . ASN A 1 202 ? 49.663 43.436 11.426 1.00 24.57 223 ASN X O 1
ATOM 1475 N N . ILE A 1 203 ? 49.617 45.682 11.642 1.00 23.80 224 ILE X N 1
ATOM 1476 C CA . ILE A 1 203 ? 51.029 45.817 12.009 1.00 23.14 224 ILE X CA 1
ATOM 1477 C C . ILE A 1 203 ? 51.163 46.570 13.335 1.00 23.60 224 ILE X C 1
ATOM 1478 O O . ILE A 1 203 ? 50.572 47.639 13.511 1.00 23.74 224 ILE X O 1
ATOM 1483 N N . ASN A 1 204 ? 51.935 46.004 14.259 1.00 24.30 225 ASN X N 1
ATOM 1484 C CA . ASN A 1 204 ? 52.218 46.651 15.539 1.00 25.04 225 ASN X CA 1
ATOM 1485 C C . ASN A 1 204 ? 53.652 47.169 15.603 1.00 25.79 225 ASN X C 1
ATOM 1486 O O . ASN A 1 204 ? 54.608 46.392 15.527 1.00 24.47 225 ASN X O 1
ATOM 1491 N N . VAL A 1 205 ? 53.790 48.486 15.736 1.00 25.90 226 VAL X N 1
ATOM 1492 C CA . VAL A 1 205 ? 55.101 49.126 15.821 1.00 26.24 226 VAL X CA 1
ATOM 1493 C C . VAL A 1 205 ? 55.326 49.683 17.227 1.00 27.69 226 VAL X C 1
ATOM 1494 O O . VAL A 1 205 ? 54.476 50.398 17.763 1.00 28.95 226 VAL X O 1
ATOM 1498 N N . THR A 1 206 ? 56.467 49.336 17.819 1.00 27.50 227 THR X N 1
ATOM 1499 C CA . THR A 1 206 ? 56.843 49.820 19.149 1.00 28.76 227 THR X CA 1
ATOM 1500 C C . THR A 1 206 ? 58.250 50.412 19.144 1.00 29.94 227 THR X C 1
ATOM 1501 O O . THR A 1 206 ? 59.163 49.859 18.527 1.00 29.93 227 THR X O 1
ATOM 1505 N N . GLY A 1 207 ? 58.412 51.538 19.835 1.00 30.59 228 GLY X N 1
ATOM 1506 C CA . GLY A 1 207 ? 59.698 52.227 19.918 1.00 31.91 228 GLY X CA 1
ATOM 1507 C C . GLY A 1 207 ? 59.556 53.732 19.796 1.00 33.81 228 GLY X C 1
ATOM 1508 O O . GLY A 1 207 ? 58.793 54.353 20.538 1.00 34.02 228 GLY X O 1
ATOM 1509 N N . THR A 1 208 ? 60.298 54.314 18.855 1.00 33.71 229 THR X N 1
ATOM 1510 C CA . THR A 1 208 ? 60.255 55.755 18.601 1.00 34.33 229 THR X CA 1
ATOM 1511 C C . THR A 1 208 ? 58.985 56.133 17.834 1.00 32.92 229 THR X C 1
ATOM 1512 O O . THR A 1 208 ? 58.379 57.175 18.097 1.00 32.13 229 THR X O 1
ATOM 1516 N N . HIS A 1 209 ? 58.590 55.276 16.895 1.00 30.83 230 HIS X N 1
ATOM 1517 C CA . HIS A 1 209 ? 57.394 55.492 16.083 1.00 31.01 230 HIS X CA 1
ATOM 1518 C C . HIS A 1 209 ? 56.289 54.512 16.488 1.00 30.36 230 HIS X C 1
ATOM 1519 O O . HIS A 1 209 ? 55.796 53.736 15.664 1.00 29.57 230 HIS X O 1
ATOM 1526 N N . SER A 1 210 ? 55.902 54.565 17.761 1.00 29.80 231 SER X N 1
ATOM 1527 C CA . SER A 1 210 ? 54.946 53.617 18.338 1.00 29.31 231 SER X CA 1
ATOM 1528 C C . SER A 1 210 ? 53.509 53.832 17.859 1.00 29.69 231 SER X C 1
ATOM 1529 O O . SER A 1 210 ? 52.838 54.779 18.278 1.00 28.94 231 SER X O 1
ATOM 1532 N N . ASN A 1 211 ? 53.053 52.941 16.979 1.00 29.77 232 ASN X N 1
ATOM 1533 C CA . ASN A 1 211 ? 51.684 52.958 16.454 1.00 29.48 232 ASN X CA 1
ATOM 1534 C C . ASN A 1 211 ? 51.188 51.574 16.037 1.00 30.54 232 ASN X C 1
ATOM 1535 O O . ASN A 1 211 ? 51.978 50.716 15.635 1.00 29.59 232 ASN X O 1
ATOM 1540 N N . TYR A 1 212 ? 49.876 51.371 16.136 1.00 29.09 233 TYR X N 1
ATOM 1541 C CA . TYR A 1 212 ? 49.240 50.121 15.725 1.00 28.50 233 TYR X CA 1
ATOM 1542 C C . TYR A 1 212 ? 48.316 50.361 14.532 1.00 28.35 233 TYR X C 1
ATOM 1543 O O . TYR A 1 212 ? 47.343 51.113 14.628 1.00 26.94 233 TYR X O 1
ATOM 1552 N N . TYR A 1 213 ? 48.638 49.722 13.410 1.00 27.21 234 TYR X N 1
ATOM 1553 C CA . TYR A 1 213 ? 47.883 49.889 12.169 1.00 27.49 234 TYR X CA 1
ATOM 1554 C C . TYR A 1 213 ? 47.049 48.645 11.882 1.00 27.87 234 TYR X C 1
ATOM 1555 O O . TYR A 1 213 ? 47.596 47.568 11.644 1.00 24.92 234 TYR X O 1
ATOM 1564 N N . SER A 1 214 ? 45.727 48.803 11.910 1.00 27.79 235 SER X N 1
ATOM 1565 C CA . SER A 1 214 ? 44.803 47.685 11.713 1.00 29.74 235 SER X CA 1
ATOM 1566 C C . SER A 1 214 ? 43.644 48.044 10.783 1.00 29.50 235 SER X C 1
ATOM 1567 O O . SER A 1 214 ? 43.389 49.221 10.515 1.00 30.31 235 SER X O 1
ATOM 1570 N N . GLY A 1 215 ? 42.948 47.017 10.298 1.00 29.33 236 GLY X N 1
ATOM 1571 C CA . GLY A 1 215 ? 41.781 47.197 9.438 1.00 29.97 236 GLY X CA 1
ATOM 1572 C C . GLY A 1 215 ? 42.077 47.006 7.963 1.00 29.56 236 GLY X C 1
ATOM 1573 O O . GLY A 1 215 ? 43.054 46.349 7.594 1.00 28.14 236 GLY X O 1
ATOM 1574 N N . GLN A 1 216 ? 41.223 47.583 7.122 1.00 29.30 237 GLN X N 1
ATOM 1575 C CA . GLN A 1 216 ? 41.374 47.507 5.671 1.00 30.12 237 GLN X CA 1
ATOM 1576 C C . GLN A 1 216 ? 42.451 48.472 5.173 1.00 27.80 237 GLN X C 1
ATOM 1577 O O . GLN A 1 216 ? 43.120 48.205 4.172 1.00 27.62 237 GLN X O 1
ATOM 1583 N N . SER A 1 217 ? 42.614 49.587 5.883 1.00 26.54 238 SER X N 1
ATOM 1584 C CA . SER A 1 217 ? 43.593 50.613 5.523 1.00 26.18 238 SER X CA 1
ATOM 1585 C C . SER A 1 217 ? 44.940 50.418 6.228 1.00 26.00 238 SER X C 1
ATOM 1586 O O . SER A 1 217 ? 45.784 51.318 6.223 1.00 25.63 238 SER X O 1
ATOM 1589 N N . ALA A 1 218 ? 45.137 49.237 6.814 1.00 25.72 239 ALA X N 1
ATOM 1590 C CA . ALA A 1 218 ? 46.338 48.919 7.595 1.00 26.31 239 ALA X CA 1
ATOM 1591 C C . ALA A 1 218 ? 47.646 49.075 6.815 1.00 25.68 239 ALA X C 1
ATOM 1592 O O . ALA A 1 218 ? 48.626 49.603 7.343 1.00 26.45 239 ALA X O 1
ATOM 1594 N N . ILE A 1 219 ? 47.651 48.615 5.565 1.00 25.33 240 ILE X N 1
ATOM 1595 C CA . ILE A 1 219 ? 48.830 48.706 4.701 1.00 26.06 240 ILE X CA 1
ATOM 1596 C C . ILE A 1 219 ? 49.023 50.136 4.187 1.00 26.81 240 ILE X C 1
ATOM 1597 O O . ILE A 1 219 ? 50.149 50.637 4.138 1.00 25.77 240 ILE X O 1
ATOM 1602 N N . THR A 1 220 ? 47.917 50.781 3.819 1.00 26.89 241 THR X N 1
ATOM 1603 C CA . THR A 1 220 ? 47.933 52.150 3.296 1.00 28.48 241 THR X CA 1
ATOM 1604 C C . THR A 1 220 ? 48.417 53.155 4.347 1.00 27.77 241 THR X C 1
ATOM 1605 O O . THR A 1 220 ? 49.196 54.057 4.034 1.00 28.34 241 THR X O 1
ATOM 1609 N N . ASP A 1 221 ? 47.960 52.984 5.587 1.00 27.62 242 ASP X N 1
ATOM 1610 C CA . ASP A 1 221 ? 48.350 53.861 6.694 1.00 26.62 242 ASP X CA 1
ATOM 1611 C C . ASP A 1 221 ? 49.801 53.650 7.127 1.00 26.85 242 ASP X C 1
ATOM 1612 O O . ASP A 1 221 ? 50.450 54.582 7.607 1.00 25.80 242 ASP X O 1
ATOM 1617 N N . PHE A 1 222 ? 50.298 52.425 6.959 1.00 25.83 243 PHE X N 1
ATOM 1618 C CA . PHE A 1 222 ? 51.684 52.087 7.285 1.00 24.64 243 PHE X CA 1
ATOM 1619 C C . PHE A 1 222 ? 52.658 52.695 6.276 1.00 25.26 243 PHE X C 1
ATOM 1620 O O . PHE A 1 222 ? 53.695 53.240 6.658 1.00 26.51 243 PHE X O 1
ATOM 1628 N N . GLU A 1 223 ? 52.314 52.599 4.993 1.00 27.40 244 GLU X N 1
ATOM 1629 C CA . GLU A 1 223 ? 53.160 53.105 3.911 1.00 28.33 244 GLU X CA 1
ATOM 1630 C C . GLU A 1 223 ? 53.178 54.634 3.837 1.00 29.90 244 GLU X C 1
ATOM 1631 O O . GLU A 1 223 ? 54.133 55.224 3.327 1.00 29.39 244 GLU X O 1
ATOM 1637 N N . LYS A 1 224 ? 52.121 55.265 4.346 1.00 30.01 245 LYS X N 1
ATOM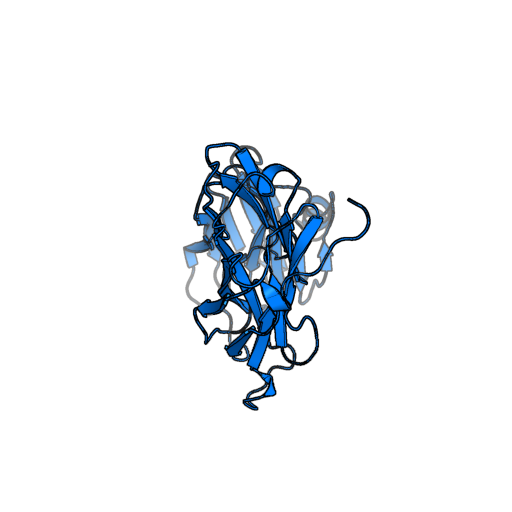 1638 C CA . LYS A 1 224 ? 52.034 56.725 4.402 1.00 31.20 245 LYS X CA 1
ATOM 1639 C C . LYS A 1 224 ? 52.823 57.298 5.579 1.00 29.72 245 LYS X C 1
ATOM 1640 O O . LYS A 1 224 ? 53.501 58.318 5.438 1.00 29.06 245 LYS X O 1
ATOM 1646 N N . ALA A 1 225 ? 52.725 56.640 6.734 1.00 28.84 246 ALA X N 1
ATOM 1647 C CA . ALA A 1 225 ? 53.451 57.052 7.936 1.00 28.67 246 ALA X CA 1
ATOM 1648 C C . ALA A 1 225 ? 54.945 56.755 7.821 1.00 28.91 246 ALA X C 1
ATOM 1649 O O . ALA A 1 225 ? 55.773 57.475 8.383 1.00 28.46 246 ALA X O 1
ATOM 1651 N N . PHE A 1 226 ? 55.275 55.691 7.093 1.00 28.70 247 PHE X N 1
ATOM 1652 C CA . PHE A 1 226 ? 56.661 55.331 6.816 1.00 28.49 247 PHE X CA 1
ATOM 1653 C C . PHE A 1 226 ? 56.915 55.365 5.305 1.00 27.75 247 PHE X C 1
ATOM 1654 O O . PHE A 1 226 ? 56.698 54.364 4.618 1.00 27.19 247 PHE X O 1
ATOM 1662 N N . PRO A 1 227 ? 57.355 56.528 4.779 1.00 27.87 248 PRO X N 1
ATOM 1663 C CA . PRO A 1 227 ? 57.669 56.645 3.352 1.00 27.55 248 PRO X CA 1
ATOM 1664 C C . PRO A 1 227 ? 58.878 55.796 2.958 1.00 27.67 248 PRO X C 1
ATOM 1665 O O . PRO A 1 227 ? 59.910 55.829 3.632 1.00 25.98 248 PRO X O 1
ATOM 1669 N N . GLY A 1 228 ? 58.734 55.038 1.874 1.00 27.48 249 GLY X N 1
ATOM 1670 C CA . GLY A 1 228 ? 59.766 54.102 1.438 1.00 28.67 249 GLY X CA 1
ATOM 1671 C C . GLY A 1 228 ? 59.405 52.662 1.756 1.00 28.74 249 GLY X C 1
ATOM 1672 O O . GLY A 1 228 ? 59.886 51.736 1.099 1.00 28.82 249 GLY X O 1
ATOM 1673 N N . SER A 1 229 ? 58.558 52.479 2.769 1.00 29.04 250 SER X N 1
ATOM 1674 C CA . SER A 1 229 ? 58.077 51.155 3.160 1.00 29.56 250 SER X CA 1
ATOM 1675 C C . SER A 1 229 ? 57.080 50.603 2.148 1.00 28.72 250 SER X C 1
ATOM 1676 O O . SER A 1 229 ? 56.305 51.356 1.553 1.00 27.97 250 SER X O 1
ATOM 1679 N N . LYS A 1 230 ? 57.109 49.285 1.960 1.00 28.49 251 LYS X N 1
ATOM 1680 C CA . LYS A 1 230 ? 56.210 48.614 1.026 1.00 29.34 251 LYS X CA 1
ATOM 1681 C C . LYS A 1 230 ? 55.907 47.184 1.470 1.00 28.39 251 LYS X C 1
ATOM 1682 O O . LYS A 1 230 ? 56.799 46.332 1.511 1.00 28.33 251 LYS X O 1
ATOM 1688 N N . ILE A 1 231 ? 54.644 46.938 1.811 1.00 26.43 252 ILE X N 1
ATOM 1689 C CA . ILE A 1 231 ? 54.171 45.592 2.121 1.00 25.71 252 ILE X CA 1
ATOM 1690 C C . ILE A 1 231 ? 53.438 45.043 0.895 1.00 26.26 252 ILE X C 1
ATOM 1691 O O . ILE A 1 231 ? 52.215 45.167 0.773 1.00 25.86 252 ILE X O 1
ATOM 1696 N N . THR A 1 232 ? 54.207 44.457 -0.020 1.00 24.10 253 THR X N 1
ATOM 1697 C CA . THR A 1 232 ? 53.667 43.906 -1.260 1.00 25.79 253 THR X CA 1
ATOM 1698 C C . THR A 1 232 ? 53.000 42.560 -0.991 1.00 25.00 253 THR X C 1
ATOM 1699 O O . THR A 1 232 ? 53.637 41.628 -0.495 1.00 24.67 253 THR X O 1
ATOM 1703 N N . VAL A 1 233 ? 51.712 42.473 -1.316 1.00 25.57 254 VAL X N 1
ATOM 1704 C CA . VAL A 1 233 ? 50.938 41.255 -1.089 1.00 27.89 254 VAL X CA 1
ATOM 1705 C C . VAL A 1 233 ? 50.383 40.699 -2.399 1.00 29.27 254 VAL X C 1
ATOM 1706 O O . VAL A 1 233 ? 49.632 41.376 -3.107 1.00 29.89 254 VAL X O 1
ATOM 1710 N N . ASP A 1 234 ? 50.773 39.467 -2.714 1.00 29.02 255 ASP X N 1
ATOM 1711 C CA . ASP A 1 234 ? 50.205 38.731 -3.836 1.00 29.88 255 ASP X CA 1
ATOM 1712 C C . ASP A 1 234 ? 49.262 37.667 -3.278 1.00 30.50 255 ASP X C 1
ATOM 1713 O O . ASP A 1 234 ? 49.703 36.613 -2.813 1.00 30.14 255 ASP X O 1
ATOM 1718 N N . ASN A 1 235 ? 47.965 37.965 -3.319 1.00 31.29 256 ASN X N 1
ATOM 1719 C CA . ASN A 1 235 ? 46.933 37.111 -2.726 1.00 33.31 256 ASN X CA 1
ATOM 1720 C C . ASN A 1 235 ? 46.790 35.750 -3.408 1.00 33.13 256 ASN X C 1
ATOM 1721 O O . ASN A 1 235 ? 46.472 34.753 -2.754 1.00 33.81 256 ASN X O 1
ATOM 1726 N N . THR A 1 236 ? 47.026 35.719 -4.718 1.00 32.28 257 THR X N 1
ATOM 1727 C CA . THR A 1 236 ? 46.936 34.488 -5.503 1.00 31.72 257 THR X CA 1
ATOM 1728 C C . THR A 1 236 ? 48.120 33.558 -5.221 1.00 31.11 257 THR X C 1
ATOM 1729 O O . THR A 1 236 ? 47.946 32.344 -5.087 1.00 31.61 257 THR X O 1
ATOM 1733 N N . LYS A 1 237 ? 49.316 34.137 -5.123 1.00 28.99 258 LYS X N 1
ATOM 1734 C CA . LYS A 1 237 ? 50.540 33.373 -4.875 1.00 28.12 258 LYS X CA 1
ATOM 1735 C C . LYS A 1 237 ? 50.829 33.170 -3.385 1.00 26.49 258 LYS X C 1
ATOM 1736 O O . LYS A 1 237 ? 51.745 32.424 -3.025 1.00 26.32 258 LYS X O 1
ATOM 1742 N N . ASN A 1 238 ? 50.040 33.830 -2.534 1.00 25.55 259 ASN X N 1
ATOM 1743 C CA . ASN A 1 238 ? 50.201 33.786 -1.073 1.00 25.84 259 ASN X CA 1
ATOM 1744 C C . ASN A 1 238 ? 51.603 34.187 -0.600 1.00 24.26 259 ASN X C 1
ATOM 1745 O O . ASN A 1 238 ? 52.246 33.468 0.169 1.00 24.62 259 ASN X O 1
ATOM 1750 N N . THR A 1 239 ? 52.065 35.343 -1.073 1.00 23.26 260 THR X N 1
ATOM 1751 C CA . THR A 1 239 ? 53.385 35.863 -0.715 1.00 22.74 260 THR X CA 1
ATOM 1752 C C . THR A 1 239 ? 53.310 37.296 -0.195 1.00 22.30 260 THR X C 1
ATOM 1753 O O . THR A 1 239 ? 52.607 38.137 -0.760 1.00 21.74 260 THR X O 1
ATOM 1757 N N . ILE A 1 240 ? 54.039 37.559 0.888 1.00 21.39 261 ILE X N 1
ATOM 1758 C CA . ILE A 1 240 ? 54.112 38.894 1.480 1.00 21.82 261 ILE X CA 1
ATOM 1759 C C . ILE A 1 240 ? 55.561 39.384 1.493 1.00 21.65 261 ILE X C 1
ATOM 1760 O O . ILE A 1 240 ? 56.424 38.787 2.140 1.00 20.69 261 ILE X O 1
ATOM 1765 N N . ASP A 1 241 ? 55.818 40.469 0.766 1.00 22.68 262 ASP X N 1
ATOM 1766 C CA . ASP A 1 241 ? 57.151 41.064 0.702 1.00 22.79 262 ASP X CA 1
ATOM 1767 C C . ASP A 1 241 ? 57.193 42.385 1.464 1.00 23.73 262 ASP X C 1
ATOM 1768 O O . ASP A 1 241 ? 56.509 43.345 1.102 1.00 23.50 262 ASP X O 1
ATOM 1773 N N . VAL A 1 242 ? 57.999 42.421 2.523 1.00 23.17 263 VAL X N 1
ATOM 1774 C CA . VAL A 1 242 ? 58.096 43.591 3.393 1.00 23.52 263 VAL X CA 1
ATOM 1775 C C . VAL A 1 242 ? 59.445 44.288 3.221 1.00 23.38 263 VAL X C 1
ATOM 1776 O O . VAL A 1 242 ? 60.500 43.662 3.348 1.00 23.81 263 VAL X O 1
ATOM 1780 N N . THR A 1 243 ? 59.395 45.584 2.924 1.00 23.72 264 THR X N 1
ATOM 1781 C CA . THR A 1 243 ? 60.593 46.410 2.807 1.00 23.10 264 THR X CA 1
ATOM 1782 C C . THR A 1 243 ? 60.491 47.591 3.769 1.00 23.85 264 THR X C 1
ATOM 1783 O O . THR A 1 243 ? 59.536 48.366 3.711 1.00 23.50 264 THR X O 1
ATOM 1787 N N . ILE A 1 244 ? 61.470 47.706 4.663 1.00 23.79 265 ILE X N 1
ATOM 1788 C CA . ILE A 1 244 ? 61.516 48.798 5.635 1.00 24.07 265 ILE X CA 1
ATOM 1789 C C . ILE A 1 244 ? 62.847 49.546 5.516 1.00 24.76 265 ILE X C 1
ATOM 1790 O O . ILE A 1 244 ? 63.911 48.934 5.645 1.00 25.46 265 ILE X O 1
ATOM 1795 N N . PRO A 1 245 ? 62.792 50.869 5.254 1.00 25.26 266 PRO X N 1
ATOM 1796 C CA . PRO A 1 245 ? 63.990 51.715 5.197 1.00 25.36 266 PRO X CA 1
ATOM 1797 C C . PRO A 1 245 ? 64.753 51.730 6.520 1.00 24.33 266 PRO X C 1
ATOM 1798 O O . PRO A 1 245 ? 64.155 51.530 7.581 1.00 24.63 266 PRO X O 1
ATOM 1802 N N . GLN A 1 246 ? 66.060 51.973 6.448 1.00 24.83 267 GLN X N 1
ATOM 1803 C CA . GLN A 1 246 ? 66.932 51.927 7.627 1.00 25.06 267 GLN X CA 1
ATOM 1804 C C . GLN A 1 246 ? 66.676 53.052 8.633 1.00 23.99 267 GLN X C 1
ATOM 1805 O O . GLN A 1 246 ? 66.992 52.915 9.817 1.00 23.10 267 GLN X O 1
ATOM 1811 N N . GLY A 1 247 ? 66.106 54.156 8.153 1.00 25.07 268 GLY X N 1
ATOM 1812 C CA . GLY A 1 247 ? 65.774 55.299 9.001 1.00 25.00 268 GLY X CA 1
ATOM 1813 C C . GLY A 1 247 ? 64.606 55.030 9.931 1.00 26.56 268 GLY X C 1
ATOM 1814 O O . GLY A 1 247 ? 64.569 55.538 11.054 1.00 28.23 268 GLY X O 1
ATOM 1815 N N . TYR A 1 248 ? 63.653 54.229 9.459 1.00 25.49 269 TYR X N 1
ATOM 1816 C CA . TYR A 1 248 ? 62.476 53.864 10.246 1.00 26.34 269 TYR X CA 1
ATOM 1817 C C . TYR A 1 248 ? 62.615 52.482 10.883 1.00 26.83 269 TYR X C 1
ATOM 1818 O O . TYR A 1 248 ? 61.944 52.178 11.872 1.00 26.70 269 TYR X O 1
ATOM 1827 N N . GLY A 1 249 ? 63.487 51.654 10.310 1.00 26.42 270 GLY X N 1
ATOM 1828 C CA . GLY A 1 249 ? 63.772 50.323 10.841 1.00 26.24 270 GLY X CA 1
ATOM 1829 C C . GLY A 1 249 ? 64.556 50.363 12.140 1.00 26.00 270 GLY X C 1
ATOM 1830 O O . GLY A 1 249 ? 64.413 49.479 12.987 1.00 25.64 270 GLY X O 1
ATOM 1831 N N . SER A 1 250 ? 65.386 51.394 12.290 1.00 25.71 271 SER X N 1
ATOM 1832 C CA . SER A 1 250 ? 66.178 51.598 13.501 1.00 26.22 271 SER X CA 1
ATOM 1833 C C . SER A 1 250 ? 65.313 52.082 14.662 1.00 26.29 271 SER X C 1
ATOM 1834 O O . SER A 1 250 ? 64.367 52.850 14.464 1.00 26.01 271 SER X O 1
ATOM 1837 N N . TYR A 1 251 ? 65.652 51.620 15.866 1.00 26.42 272 TYR X N 1
ATOM 1838 C CA . TYR A 1 251 ? 64.976 51.997 17.120 1.00 27.70 272 TYR X CA 1
ATOM 1839 C C . TYR A 1 251 ? 63.481 51.644 17.164 1.00 27.64 272 TYR X C 1
ATOM 1840 O O . TYR A 1 251 ? 62.725 52.212 17.959 1.00 27.77 272 TYR X O 1
ATOM 1849 N N . ASN A 1 252 ? 63.065 50.701 16.319 1.00 27.52 273 ASN X N 1
ATOM 1850 C CA . ASN A 1 252 ? 61.663 50.289 16.232 1.00 26.28 273 ASN X CA 1
ATOM 1851 C C . ASN A 1 252 ? 61.484 48.786 16.042 1.00 26.91 273 ASN X C 1
ATOM 1852 O O . ASN A 1 252 ? 62.270 48.141 15.345 1.00 25.72 273 ASN X O 1
ATOM 1857 N N . SER A 1 253 ? 60.442 48.242 16.667 1.00 25.99 274 SER X N 1
ATOM 1858 C CA . SER A 1 253 ? 60.085 46.833 16.522 1.00 25.91 274 SER X CA 1
ATOM 1859 C C . SER A 1 253 ? 58.826 46.692 15.674 1.00 24.34 274 SER X C 1
ATOM 1860 O O . SER A 1 253 ? 57.828 47.373 15.916 1.00 23.10 274 SER X O 1
ATOM 1863 N N . PHE A 1 254 ? 58.880 45.806 14.682 1.00 23.06 275 PHE X N 1
ATOM 1864 C CA . PHE A 1 254 ? 57.764 45.606 13.759 1.00 23.19 275 PHE X CA 1
ATOM 1865 C C . PHE A 1 254 ? 57.170 44.206 13.889 1.00 23.36 275 PHE X C 1
ATOM 1866 O O . PHE A 1 254 ? 57.823 43.211 13.566 1.00 25.27 275 PHE X O 1
ATOM 1874 N N . SER A 1 255 ? 55.930 44.140 14.368 1.00 22.53 276 SER X N 1
ATOM 1875 C CA . SER A 1 255 ? 55.214 42.874 14.504 1.00 22.64 276 SER X CA 1
ATOM 1876 C C . SER A 1 255 ? 54.081 42.791 13.484 1.00 23.21 276 SER X C 1
ATOM 1877 O O . SER A 1 255 ? 53.075 43.498 13.598 1.00 23.91 276 SER X O 1
ATOM 1880 N N . ILE A 1 256 ? 54.257 41.929 12.485 1.00 22.11 277 ILE X N 1
ATOM 1881 C CA . ILE A 1 256 ? 53.270 41.765 11.418 1.00 22.42 277 ILE X CA 1
ATOM 1882 C C . ILE A 1 256 ? 52.481 40.466 11.590 1.00 21.86 277 ILE X C 1
ATOM 1883 O O . ILE A 1 256 ? 53.002 39.368 11.371 1.00 22.65 277 ILE X O 1
ATOM 1888 N N . ASN A 1 257 ? 51.223 40.614 11.994 1.00 21.07 278 ASN X N 1
ATOM 1889 C CA . ASN A 1 257 ? 50.302 39.494 12.153 1.00 21.88 278 ASN X CA 1
ATOM 1890 C C . ASN A 1 257 ? 49.515 39.257 10.863 1.00 21.02 278 ASN X C 1
ATOM 1891 O O . ASN A 1 257 ? 49.479 40.128 9.992 1.00 20.28 278 ASN X O 1
ATOM 1896 N N . TYR A 1 258 ? 48.927 38.067 10.732 1.00 19.64 279 TYR X N 1
ATOM 1897 C CA . TYR A 1 258 ? 47.927 37.770 9.695 1.00 20.48 279 TYR X CA 1
ATOM 1898 C C . TYR A 1 258 ? 47.332 36.371 9.846 1.00 21.50 279 TYR X C 1
ATOM 1899 O O . TYR A 1 258 ? 48.007 35.442 10.295 1.00 21.46 279 TYR X O 1
ATOM 1908 N N . LYS A 1 259 ? 46.064 36.237 9.463 1.00 21.06 280 LYS X N 1
ATOM 1909 C CA . LYS A 1 259 ? 45.347 34.967 9.550 1.00 22.61 280 LYS X CA 1
ATOM 1910 C C . LYS A 1 259 ? 45.191 34.319 8.178 1.00 22.55 280 LYS X C 1
ATOM 1911 O O . LYS A 1 259 ? 44.920 34.999 7.185 1.00 23.36 280 LYS X O 1
ATOM 1917 N N . THR A 1 260 ? 45.366 33.000 8.136 1.00 22.78 281 THR X N 1
ATOM 1918 C CA . THR A 1 260 ? 45.214 32.230 6.903 1.00 23.43 281 THR X CA 1
ATOM 1919 C C . THR A 1 260 ? 44.077 31.219 7.029 1.00 24.53 281 THR X C 1
ATOM 1920 O O . THR A 1 260 ? 44.097 30.354 7.909 1.00 23.84 281 THR X O 1
ATOM 1924 N N . LYS A 1 261 ? 43.087 31.343 6.147 1.00 24.52 282 LYS X N 1
ATOM 1925 C CA . LYS A 1 261 ? 41.930 30.450 6.127 1.00 25.38 282 LYS X CA 1
ATOM 1926 C C . LYS A 1 261 ? 42.315 29.069 5.601 1.00 26.22 282 LYS X C 1
ATOM 1927 O O . LYS A 1 261 ? 42.889 28.947 4.517 1.00 26.28 282 LYS X O 1
ATOM 1933 N N . ILE A 1 262 ? 41.993 28.039 6.381 1.00 26.54 283 ILE X N 1
ATOM 1934 C CA . ILE A 1 262 ? 42.303 26.656 6.022 1.00 26.32 283 ILE X CA 1
ATOM 1935 C C . ILE A 1 262 ? 41.390 26.158 4.900 1.00 28.43 283 ILE X C 1
ATOM 1936 O O . ILE A 1 262 ? 40.163 26.170 5.030 1.00 27.20 283 ILE X O 1
ATOM 1941 N N . THR A 1 263 ? 42.007 25.737 3.798 1.00 28.86 284 THR X N 1
ATOM 1942 C CA . THR A 1 263 ? 41.283 25.170 2.661 1.00 32.00 284 THR X CA 1
ATOM 1943 C C . THR A 1 263 ? 41.335 23.642 2.678 1.00 32.92 284 THR X C 1
ATOM 1944 O O . THR A 1 263 ? 40.386 22.978 2.256 1.00 34.32 284 THR X O 1
ATOM 1948 N N . ASN A 1 264 ? 42.447 23.097 3.168 1.00 34.21 285 ASN X N 1
ATOM 1949 C CA . ASN A 1 264 ? 42.623 21.653 3.296 1.00 36.32 285 ASN X CA 1
ATOM 1950 C C . ASN A 1 264 ? 42.452 21.203 4.747 1.00 37.22 285 ASN X C 1
ATOM 1951 O O . ASN A 1 264 ? 43.365 21.347 5.566 1.00 35.59 285 ASN X O 1
ATOM 1956 N N . GLU A 1 265 ? 41.274 20.662 5.051 1.00 38.77 286 GLU X N 1
ATOM 1957 C CA . GLU A 1 265 ? 40.912 20.251 6.412 1.00 41.70 286 GLU X CA 1
ATOM 1958 C C . GLU A 1 265 ? 41.720 19.056 6.918 1.00 40.62 286 GLU X C 1
ATOM 1959 O O . GLU A 1 265 ? 42.041 18.976 8.105 1.00 41.46 286 GLU X O 1
ATOM 1965 N N . GLN A 1 266 ? 42.044 18.136 6.011 1.00 39.88 287 GLN X N 1
ATOM 1966 C CA . GLN A 1 266 ? 42.755 16.904 6.360 1.00 39.52 287 GLN X CA 1
ATOM 1967 C C . GLN A 1 266 ? 44.275 17.067 6.457 1.00 37.92 287 GLN X C 1
ATOM 1968 O O . GLN A 1 266 ? 44.977 16.132 6.853 1.00 37.01 287 GLN X O 1
ATOM 1974 N N . GLN A 1 267 ? 44.774 18.250 6.099 1.00 35.78 288 GLN X N 1
ATOM 1975 C CA . GLN A 1 267 ? 46.206 18.542 6.159 1.00 34.35 288 GLN X CA 1
ATOM 1976 C C . GLN A 1 267 ? 46.690 18.620 7.606 1.00 33.17 288 GLN X C 1
ATOM 1977 O O . GLN A 1 267 ? 46.093 19.312 8.433 1.00 34.00 288 GLN X O 1
ATOM 1983 N N . LYS A 1 268 ? 47.773 17.902 7.896 1.00 32.10 289 LYS X N 1
ATOM 1984 C CA . LYS A 1 268 ? 48.305 17.791 9.256 1.00 33.42 289 LYS X CA 1
ATOM 1985 C C . LYS A 1 268 ? 49.172 18.980 9.662 1.00 31.86 289 LYS X C 1
ATOM 1986 O O . LYS A 1 268 ? 49.141 19.407 10.818 1.00 29.46 289 LYS X O 1
ATOM 1992 N N . GLU A 1 269 ? 49.943 19.506 8.713 1.00 30.80 290 GLU X N 1
ATOM 1993 C CA . GLU A 1 269 ? 50.872 20.602 8.987 1.00 31.67 290 GLU X CA 1
ATOM 1994 C C . GLU A 1 269 ? 50.649 21.802 8.071 1.00 29.18 290 GLU X C 1
ATOM 1995 O O . GLU A 1 269 ? 50.485 21.649 6.859 1.00 28.46 290 GLU X O 1
ATOM 2001 N N . PHE A 1 270 ? 50.644 22.992 8.667 1.00 26.12 291 PHE X N 1
ATOM 2002 C CA . PHE A 1 270 ? 50.546 24.241 7.916 1.00 24.89 291 PHE X CA 1
ATOM 2003 C C . PHE A 1 270 ? 51.851 25.020 8.043 1.00 23.86 291 PHE X C 1
ATOM 2004 O O . PHE A 1 270 ? 52.223 25.461 9.134 1.00 22.80 291 PHE X O 1
ATOM 2012 N N . VAL A 1 271 ? 52.542 25.173 6.917 1.00 22.60 292 VAL X N 1
ATOM 2013 C CA . VAL A 1 271 ? 53.889 25.741 6.894 1.00 21.56 292 VAL X CA 1
ATOM 2014 C C . VAL A 1 271 ? 53.896 27.160 6.326 1.00 21.04 292 VAL X C 1
ATOM 2015 O O . VAL A 1 271 ? 53.162 27.471 5.386 1.00 21.18 292 VAL X O 1
ATOM 2019 N N . ASN A 1 272 ? 54.728 28.012 6.919 1.00 20.90 293 ASN X N 1
ATOM 2020 C CA . ASN A 1 272 ? 54.987 29.351 6.406 1.00 20.01 293 ASN X CA 1
ATOM 2021 C C . ASN A 1 272 ? 56.493 29.597 6.365 1.00 20.24 293 ASN X C 1
ATOM 2022 O O . ASN A 1 272 ? 57.198 29.339 7.344 1.00 20.13 293 ASN X O 1
ATOM 2027 N N . ASN A 1 273 ? 56.980 30.074 5.222 1.00 19.14 294 ASN X N 1
ATOM 2028 C CA . ASN A 1 273 ? 58.411 30.287 5.012 1.00 19.63 294 ASN X CA 1
ATOM 2029 C C . ASN A 1 273 ? 58.756 31.754 4.777 1.00 19.03 294 ASN X C 1
ATOM 2030 O O . ASN A 1 273 ? 57.979 32.487 4.166 1.00 18.06 294 ASN X O 1
ATOM 2035 N N . SER A 1 274 ? 59.922 32.174 5.267 1.00 18.69 295 SER X N 1
ATOM 2036 C CA . SER A 1 274 ? 60.380 33.556 5.106 1.00 18.34 295 SER X CA 1
ATOM 2037 C C . SER A 1 274 ? 61.903 33.680 5.062 1.00 17.91 295 SER X C 1
ATOM 2038 O O . SER A 1 274 ? 62.619 32.938 5.739 1.00 18.21 295 SER 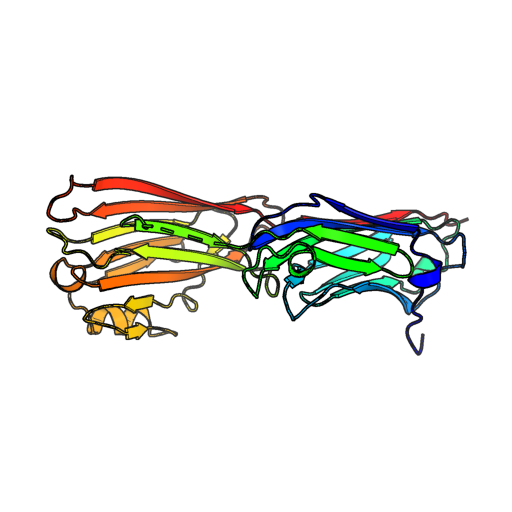X O 1
ATOM 2041 N N . GLN A 1 275 ? 62.381 34.629 4.259 1.00 20.30 296 GLN X N 1
ATOM 2042 C CA . GLN A 1 275 ? 63.808 34.935 4.150 1.00 18.85 296 GLN X CA 1
ATOM 2043 C C . GLN A 1 275 ? 64.058 36.383 4.567 1.00 20.74 296 GLN X C 1
ATOM 2044 O O . GLN A 1 275 ? 63.248 37.265 4.273 1.00 20.67 296 GLN X O 1
ATOM 2050 N N . ALA A 1 276 ? 65.180 36.623 5.242 1.00 19.30 297 ALA X N 1
ATOM 2051 C CA . ALA A 1 276 ? 65.466 37.939 5.816 1.00 19.78 297 ALA X CA 1
ATOM 2052 C C . ALA A 1 276 ? 66.785 38.549 5.343 1.00 19.70 297 ALA X C 1
ATOM 2053 O O . ALA A 1 276 ? 67.811 37.868 5.278 1.00 19.70 297 ALA X O 1
ATOM 2055 N N . TRP A 1 277 ? 66.738 39.840 5.019 1.00 20.29 298 TRP X N 1
ATOM 2056 C CA . TRP A 1 277 ? 67.924 40.617 4.665 1.00 20.64 298 TRP X CA 1
ATOM 2057 C C . TRP A 1 277 ? 68.071 41.811 5.606 1.00 21.55 298 TRP X C 1
ATOM 2058 O O . TRP A 1 277 ? 67.317 42.784 5.510 1.00 21.04 298 TRP X O 1
ATOM 2069 N N . TYR A 1 278 ? 69.039 41.725 6.518 1.00 20.89 299 TYR X N 1
ATOM 2070 C CA . TYR A 1 278 ? 69.295 42.792 7.490 1.00 20.22 299 TYR X CA 1
ATOM 2071 C C . TYR A 1 278 ? 70.731 42.785 8.013 1.00 20.80 299 TYR X C 1
ATOM 2072 O O . TYR A 1 278 ? 71.452 41.797 7.857 1.00 20.56 299 TYR X O 1
ATOM 2081 N N . GLN A 1 279 ? 71.133 43.893 8.634 1.00 20.97 300 GLN X N 1
ATOM 2082 C CA . GLN A 1 279 ? 72.429 43.991 9.304 1.00 22.60 300 GLN X CA 1
ATOM 2083 C C . GLN A 1 279 ? 72.389 44.982 10.466 1.00 22.39 300 GLN X C 1
ATOM 2084 O O . GLN A 1 279 ? 72.335 46.198 10.257 1.00 22.59 300 GLN X O 1
ATOM 2090 N N . GLU A 1 280 ? 72.409 44.450 11.686 1.00 24.17 301 GLU X N 1
ATOM 2091 C CA . GLU A 1 280 ? 72.558 45.268 12.887 1.00 24.62 301 GLU X CA 1
ATOM 2092 C C . GLU A 1 280 ? 73.962 45.855 12.894 1.00 25.26 301 GLU X C 1
ATOM 2093 O O . GLU A 1 280 ? 74.938 45.134 12.666 1.00 24.91 301 GLU X O 1
ATOM 2099 N N . HIS A 1 281 ? 74.064 47.158 13.140 1.00 25.77 302 HIS X N 1
ATOM 2100 C CA . HIS A 1 281 ? 75.363 47.825 13.145 1.00 25.81 302 HIS X CA 1
ATOM 2101 C C . HIS A 1 281 ? 76.193 47.384 14.349 1.00 26.49 302 HIS X C 1
ATOM 2102 O O . HIS A 1 281 ? 75.907 47.751 15.492 1.00 27.16 302 HIS X O 1
ATOM 2109 N N . GLY A 1 282 ? 77.218 46.584 14.069 1.00 28.09 303 GLY X N 1
ATOM 2110 C CA . GLY A 1 282 ? 78.013 45.926 15.101 1.00 29.95 303 GLY X CA 1
ATOM 2111 C C . GLY A 1 282 ? 77.936 44.416 14.971 1.00 31.06 303 GLY X C 1
ATOM 2112 O O . GLY A 1 282 ? 78.697 43.689 15.612 1.00 31.46 303 GLY X O 1
ATOM 2113 N N . LYS A 1 283 ? 77.010 43.953 14.133 1.00 30.56 304 LYS X N 1
ATOM 2114 C CA . LYS A 1 283 ? 76.808 42.528 13.881 1.00 31.13 304 LYS X CA 1
ATOM 2115 C C . LYS A 1 283 ? 77.047 42.192 12.409 1.00 30.98 304 LYS X C 1
ATOM 2116 O O . LYS A 1 283 ? 77.091 43.084 11.558 1.00 28.86 304 LYS X O 1
ATOM 2122 N N . GLU A 1 284 ? 77.202 40.901 12.123 1.00 31.48 305 GLU X N 1
ATOM 2123 C CA . GLU A 1 284 ? 77.435 40.415 10.762 1.00 32.86 305 GLU X CA 1
ATOM 2124 C C . GLU A 1 284 ? 76.180 40.528 9.898 1.00 30.55 305 GLU X C 1
ATOM 2125 O O . GLU A 1 284 ? 75.058 40.422 10.402 1.00 30.40 305 GLU X O 1
ATOM 2131 N N . GLU A 1 285 ? 76.381 40.742 8.599 1.00 29.18 306 GLU X N 1
ATOM 2132 C CA . GLU A 1 285 ? 75.280 40.932 7.655 1.00 28.28 306 GLU X CA 1
ATOM 2133 C C . GLU A 1 285 ? 74.538 39.628 7.371 1.00 27.03 306 GLU X C 1
ATOM 2134 O O . GLU A 1 285 ? 75.149 38.614 7.027 1.00 26.19 306 GLU X O 1
ATOM 2140 N N . VAL A 1 286 ? 73.218 39.673 7.526 1.00 25.00 307 VAL X N 1
ATOM 2141 C CA . VAL A 1 286 ? 72.352 38.536 7.229 1.00 24.53 307 VAL X CA 1
ATOM 2142 C C . VAL A 1 286 ? 71.792 38.691 5.815 1.00 25.29 307 VAL X C 1
ATOM 2143 O O . VAL A 1 286 ? 71.114 39.676 5.509 1.00 24.14 307 VAL X O 1
ATOM 2147 N N . ASN A 1 287 ? 72.093 37.717 4.959 1.00 26.11 308 ASN X N 1
ATOM 2148 C CA . ASN A 1 287 ? 71.682 37.756 3.557 1.00 26.93 308 ASN X CA 1
ATOM 2149 C C . ASN A 1 287 ? 70.850 36.541 3.149 1.00 26.39 308 ASN X C 1
ATOM 2150 O O . ASN A 1 287 ? 71.390 35.519 2.714 1.00 26.36 308 ASN X O 1
ATOM 2155 N N . GLY A 1 288 ? 69.533 36.661 3.301 1.00 25.03 309 GLY X N 1
ATOM 2156 C CA . GLY A 1 288 ? 68.597 35.614 2.897 1.00 24.44 309 GLY X CA 1
ATOM 2157 C C . GLY A 1 288 ? 68.609 34.376 3.772 1.00 26.08 309 GLY X C 1
ATOM 2158 O O . GLY A 1 288 ? 68.562 33.253 3.264 1.00 26.57 309 GLY X O 1
ATOM 2159 N N . LYS A 1 289 ? 68.672 34.578 5.087 1.00 25.42 310 LYS X N 1
ATOM 2160 C CA . LYS A 1 289 ? 68.616 33.475 6.043 1.00 25.68 310 LYS X CA 1
ATOM 2161 C C . LYS A 1 289 ? 67.168 33.040 6.250 1.00 24.81 310 LYS X C 1
ATOM 2162 O O . LYS A 1 289 ? 66.265 33.876 6.330 1.00 24.57 310 LYS X O 1
ATOM 2168 N N . SER A 1 290 ? 66.957 31.728 6.333 1.00 25.28 311 SER X N 1
ATOM 2169 C CA . SER A 1 290 ? 65.619 31.161 6.477 1.00 24.00 311 SER X CA 1
ATOM 2170 C C . SER A 1 290 ? 65.108 31.231 7.912 1.00 24.06 311 SER X C 1
ATOM 2171 O O . SER A 1 290 ? 65.820 30.883 8.857 1.00 23.22 311 SER X O 1
ATOM 2174 N N . PHE A 1 291 ? 63.868 31.692 8.058 1.00 23.44 312 PHE X N 1
ATOM 2175 C CA . PHE A 1 291 ? 63.185 31.726 9.348 1.00 21.92 312 PHE X CA 1
ATOM 2176 C C . PHE A 1 291 ? 61.771 31.172 9.183 1.00 21.57 312 PHE X C 1
ATOM 2177 O O . PHE A 1 291 ? 60.812 31.924 9.001 1.00 21.53 312 PHE X O 1
ATOM 2185 N N . ASN A 1 292 ? 61.659 29.847 9.243 1.00 21.11 313 ASN X N 1
ATOM 2186 C CA . ASN A 1 292 ? 60.406 29.151 8.951 1.00 21.87 313 ASN X CA 1
ATOM 2187 C C . ASN A 1 292 ? 59.679 28.679 10.209 1.00 23.28 313 ASN X C 1
ATOM 2188 O O . ASN A 1 292 ? 60.299 28.482 11.257 1.00 22.83 313 ASN X O 1
ATOM 2193 N N . HIS A 1 293 ? 58.364 28.499 10.094 1.00 23.20 314 HIS X N 1
ATOM 2194 C CA . HIS A 1 293 ? 57.548 27.986 11.194 1.00 23.90 314 HIS X CA 1
ATOM 2195 C C . HIS A 1 293 ? 56.432 27.073 10.693 1.00 24.09 314 HIS X C 1
ATOM 2196 O O . HIS A 1 293 ? 55.848 27.313 9.632 1.00 23.50 314 HIS X O 1
ATOM 2203 N N . THR A 1 294 ? 56.143 26.031 11.469 1.00 23.57 315 THR X N 1
ATOM 2204 C CA . THR A 1 294 ? 55.120 25.049 11.118 1.00 24.23 315 THR X CA 1
ATOM 2205 C C . THR A 1 294 ? 54.100 24.903 12.248 1.00 24.13 315 THR X C 1
ATOM 2206 O O . THR A 1 294 ? 54.468 24.687 13.406 1.00 22.89 315 THR X O 1
ATOM 2210 N N . VAL A 1 295 ? 52.821 25.028 11.900 1.00 23.76 316 VAL X N 1
ATOM 2211 C CA . VAL A 1 295 ? 51.728 24.881 12.862 1.00 24.14 316 VAL X CA 1
ATOM 2212 C C . VAL A 1 295 ? 50.965 23.584 12.593 1.00 24.48 316 VAL X C 1
ATOM 2213 O O . VAL A 1 295 ? 50.469 23.361 11.486 1.00 24.21 316 VAL X O 1
ATOM 2217 N N . HIS A 1 296 ? 50.884 22.735 13.615 1.00 24.77 317 HIS X N 1
ATOM 2218 C CA . HIS A 1 296 ? 50.194 21.452 13.513 1.00 27.13 317 HIS X CA 1
ATOM 2219 C C . HIS A 1 296 ? 48.683 21.613 13.652 1.00 26.89 317 HIS X C 1
ATOM 2220 O O . HIS A 1 296 ? 48.205 22.386 14.487 1.00 26.87 317 HIS X O 1
ATOM 2227 N N . ASN A 1 297 ? 47.943 20.878 12.826 1.00 26.72 318 ASN X N 1
ATOM 2228 C CA . ASN A 1 297 ? 46.483 20.898 12.851 1.00 27.53 318 ASN X CA 1
ATOM 2229 C C . ASN A 1 297 ? 45.929 20.114 14.038 1.00 27.85 318 ASN X C 1
ATOM 2230 O O . ASN A 1 297 ? 46.553 19.160 14.508 1.00 27.14 318 ASN X O 1
ATOM 2235 N N . ILE A 1 298 ? 44.755 20.524 14.513 1.00 28.66 319 ILE X N 1
ATOM 2236 C CA . ILE A 1 298 ? 44.130 19.913 15.686 1.00 29.65 319 ILE X CA 1
ATOM 2237 C C . ILE A 1 298 ? 43.494 18.563 15.355 1.00 29.07 319 ILE X C 1
ATOM 2238 O O . ILE A 1 298 ? 42.741 18.438 14.386 1.00 29.52 319 ILE X O 1
ATOM 2243 N N . ASN A 1 299 ? 43.813 17.561 16.172 1.00 29.67 320 ASN X N 1
ATOM 2244 C CA . ASN A 1 299 ? 43.272 16.215 16.018 1.00 30.69 320 ASN X CA 1
ATOM 2245 C C . ASN A 1 299 ? 42.089 15.967 16.950 1.00 29.39 320 ASN X C 1
ATOM 2246 O O . ASN A 1 299 ? 42.185 16.186 18.161 1.00 28.54 320 ASN X O 1
ATOM 2251 N N . ALA A 1 300 ? 40.977 15.516 16.374 1.00 29.36 321 ALA X N 1
ATOM 2252 C CA . ALA A 1 300 ? 39.776 15.190 17.139 1.00 28.59 321 ALA X CA 1
ATOM 2253 C C . ALA A 1 300 ? 39.025 14.022 16.506 1.00 29.04 321 ALA X C 1
ATOM 2254 O O . ALA A 1 300 ? 38.622 14.087 15.342 1.00 28.03 321 ALA X O 1
ATOM 2256 N N . ASN A 1 301 ? 38.849 12.955 17.283 1.00 27.17 322 ASN X N 1
ATOM 2257 C CA . ASN A 1 301 ? 38.183 11.741 16.812 1.00 28.01 322 ASN X CA 1
ATOM 2258 C C . ASN A 1 301 ? 37.169 11.199 17.816 1.00 27.66 322 ASN X C 1
ATOM 2259 O O . ASN A 1 301 ? 37.348 11.338 19.028 1.00 27.43 322 ASN X O 1
ATOM 2264 N N . ALA A 1 302 ? 36.109 10.581 17.301 1.00 26.87 323 ALA X N 1
ATOM 2265 C CA . ALA A 1 302 ? 35.073 9.978 18.137 1.00 25.91 323 ALA X CA 1
ATOM 2266 C C . ALA A 1 302 ? 34.505 8.716 17.493 1.00 26.69 323 ALA X C 1
ATOM 2267 O O . ALA A 1 302 ? 34.124 8.723 16.319 1.00 26.37 323 ALA X O 1
ATOM 2269 N N . GLY A 1 303 ? 34.457 7.637 18.271 1.00 26.13 324 GLY X N 1
ATOM 2270 C CA . GLY A 1 303 ? 33.938 6.355 17.799 1.00 25.12 324 GLY X CA 1
ATOM 2271 C C . GLY A 1 303 ? 32.852 5.797 18.699 1.00 25.38 324 GLY X C 1
ATOM 2272 O O . GLY A 1 303 ? 32.771 6.149 19.877 1.00 24.36 324 GLY X O 1
ATOM 2273 N N . ILE A 1 304 ? 32.020 4.923 18.135 1.00 24.97 325 ILE X N 1
ATOM 2274 C CA . ILE A 1 304 ? 30.898 4.317 18.859 1.00 24.72 325 ILE X CA 1
ATOM 2275 C C . ILE A 1 304 ? 30.508 2.959 18.260 1.00 25.52 325 ILE X C 1
ATOM 2276 O O . ILE A 1 304 ? 30.403 2.812 17.039 1.00 25.19 325 ILE X O 1
ATOM 2281 N N . GLU A 1 305 ? 30.314 1.973 19.133 1.00 26.49 326 GLU X N 1
ATOM 2282 C CA . GLU A 1 305 ? 29.912 0.625 18.730 1.00 28.41 326 GLU X CA 1
ATOM 2283 C C . GLU A 1 305 ? 28.538 0.276 19.297 1.00 29.09 326 GLU X C 1
ATOM 2284 O O . GLU A 1 305 ? 28.162 0.757 20.368 1.00 26.40 326 GLU X O 1
ATOM 2290 N N . GLY A 1 306 ? 27.797 -0.560 18.574 1.00 30.40 327 GLY X N 1
ATOM 2291 C CA . GLY A 1 306 ? 26.461 -0.976 18.996 1.00 32.52 327 GLY X CA 1
ATOM 2292 C C . GLY A 1 306 ? 25.876 -2.095 18.156 1.00 35.00 327 GLY X C 1
ATOM 2293 O O . GLY A 1 306 ? 26.230 -2.257 16.986 1.00 34.12 327 GLY X O 1
ATOM 2294 N N . THR A 1 307 ? 24.975 -2.866 18.762 1.00 36.66 328 THR X N 1
ATOM 2295 C CA . THR A 1 307 ? 24.305 -3.973 18.084 1.00 39.08 328 THR X CA 1
ATOM 2296 C C . THR A 1 307 ? 22.873 -3.582 17.720 1.00 40.32 328 THR X C 1
ATOM 2297 O O . THR A 1 307 ? 22.105 -3.134 18.575 1.00 39.27 328 THR X O 1
ATOM 2301 N N . VAL A 1 308 ? 22.528 -3.755 16.445 1.00 41.86 329 VAL X N 1
ATOM 2302 C CA . VAL A 1 308 ? 21.202 -3.403 15.927 1.00 44.40 329 VAL X CA 1
ATOM 2303 C C . VAL A 1 308 ? 20.138 -4.385 16.423 1.00 46.09 329 VAL X C 1
ATOM 2304 O O . VAL A 1 308 ? 18.986 -4.002 16.642 1.00 46.23 329 VAL X O 1
ATOM 2308 N N . LYS A 1 309 ? 20.545 -5.645 16.594 1.00 47.55 330 LYS X N 1
ATOM 2309 C CA . LYS A 1 309 ? 19.687 -6.730 17.088 1.00 49.42 330 LYS X CA 1
ATOM 2310 C C . LYS A 1 309 ? 18.475 -6.969 16.188 1.00 49.48 330 LYS X C 1
ATOM 2311 O O . LYS A 1 309 ? 18.610 -7.102 14.971 1.00 50.59 330 LYS X O 1
#

Radius of gyration: 24.12 Å; Cα contacts (8 Å, |Δi|>4): 812; chains: 1; bounding box: 66×64×49 Å

Nearest PDB structures (foldseek):
  2f68-assembly1_X  TM=1.003E+00  e=1.510E-66  Staphylococcus aureus
  2f6a-assembly1_A  TM=9.619E-01  e=1.570E-56  Staphylococcus aureus
  8jl8-assembly1_A-2  TM=9.539E-01  e=5.096E-42  Streptococcus mutans
  1amx-assembly1_A  TM=9.927E-01  e=2.842E-28  Staphylococcus aureus
  7lgr-assembly1_A  TM=9.681E-01  e=7.256E-22  Streptococcus mutans

Solvent-accessible surface area: 14558 Å² total; per-residue (Å²): 153,73,107,50,111,81,2,11,68,68,2,10,54,65,8,64,11,78,69,59,130,12,112,42,31,18,78,2,40,0,78,0,32,4,37,32,178,110,28,112,2,84,50,1,2,39,0,104,2,51,17,37,47,90,49,46,8,51,0,24,0,2,27,54,84,24,62,0,66,22,206,78,70,78,0,0,71,2,53,6,60,32,92,18,2,35,3,50,2,50,87,81,0,80,93,3,36,106,2,44,12,68,2,58,3,24,0,30,0,87,0,70,76,76,23,90,90,75,123,56,24,48,0,60,0,52,1,33,116,85,75,25,78,0,31,0,46,86,106,152,57,90,11,0,84,9,44,10,50,3,42,5,106,47,22,56,35,0,63,0,43,0,19,0,0,32,103,84,31,102,0,35,55,64,0,35,0,92,0,50,11,72,56,17,6,61,5,49,68,58,40,1,24,0,58,2,54,33,103,71,64,86,128,29,62,36,143,56,1,34,73,60,0,42,158,52,3,76,62,7,108,5,66,37,60,66,129,151,18,27,0,51,0,49,1,25,71,58,59,0,4,122,1,12,0,29,0,18,0,66,0,91,21,96,66,130,156,44,165,82,0,42,0,37,0,44,0,72,18,52,39,136,76,143,160,83,28,95,28,113,67,31,79,52,50,6,107,16,8,88,18,89,19,19,15,128,25,61,94,206